Protein AF-A6JML9-F1 (afdb_monomer_lite)

Radius of gyration: 21.31 Å; chains: 1; bounding box: 64×45×58 Å

pLDDT: mean 87.34, std 9.55, range [45.66, 96.0]

Structure (mmCIF, N/CA/C/O backbone):
data_AF-A6JML9-F1
#
_entry.id   AF-A6JML9-F1
#
loop_
_atom_site.group_PDB
_atom_site.id
_atom_site.type_symbol
_atom_site.label_atom_id
_atom_site.label_alt_id
_atom_site.label_comp_id
_atom_site.label_asym_id
_atom_site.label_entity_id
_atom_site.label_seq_id
_atom_site.pdbx_PDB_ins_code
_atom_site.Cartn_x
_atom_site.Cartn_y
_atom_site.Cartn_z
_atom_site.occupancy
_atom_site.B_iso_or_equiv
_atom_site.auth_seq_id
_atom_site.auth_comp_id
_atom_site.auth_asym_id
_atom_site.auth_atom_id
_atom_site.pdbx_PDB_model_num
ATOM 1 N N . MET A 1 1 ? -15.900 7.166 -9.926 1.00 58.62 1 MET A N 1
ATOM 2 C CA . MET A 1 1 ? -16.851 6.052 -9.677 1.00 58.62 1 MET A CA 1
ATOM 3 C C . MET A 1 1 ? -16.721 5.436 -8.286 1.00 58.62 1 MET A C 1
ATOM 5 O O . MET A 1 1 ? -17.749 5.040 -7.751 1.00 58.62 1 MET A O 1
ATOM 9 N N . ALA A 1 2 ? -15.522 5.387 -7.688 1.00 60.03 2 ALA A N 1
ATOM 10 C CA . ALA A 1 2 ? -15.329 4.842 -6.340 1.00 60.03 2 ALA A CA 1
ATOM 11 C C . ALA A 1 2 ? -15.223 5.882 -5.209 1.00 60.03 2 ALA A C 1
ATOM 13 O O . ALA A 1 2 ? -15.406 5.528 -4.052 1.00 60.03 2 ALA A O 1
ATOM 14 N N . GLY A 1 3 ? -15.001 7.162 -5.531 1.00 66.69 3 GLY A N 1
ATOM 15 C CA . GLY A 1 3 ? -14.923 8.235 -4.529 1.00 66.69 3 GLY A CA 1
ATOM 16 C C . GLY A 1 3 ? -13.558 8.374 -3.851 1.00 66.69 3 GLY A C 1
ATOM 17 O O . GLY A 1 3 ? -13.460 9.108 -2.882 1.00 66.69 3 GLY A O 1
ATOM 18 N N . ILE A 1 4 ? -12.528 7.688 -4.356 1.00 75.38 4 ILE A N 1
ATOM 19 C CA . ILE A 1 4 ? -11.135 7.896 -3.946 1.00 75.38 4 ILE A CA 1
ATOM 20 C C . ILE A 1 4 ? -10.605 9.081 -4.741 1.00 75.38 4 ILE A C 1
ATOM 22 O O . ILE A 1 4 ? -10.594 9.031 -5.971 1.00 75.38 4 ILE A O 1
ATOM 26 N N . GLU A 1 5 ? -10.228 10.148 -4.054 1.00 73.00 5 GLU A N 1
ATOM 27 C CA . GLU A 1 5 ? -9.729 11.377 -4.666 1.00 73.00 5 GLU A CA 1
ATOM 28 C C . GLU A 1 5 ? -8.198 11.388 -4.649 1.00 73.00 5 GLU A C 1
ATOM 30 O O . GLU A 1 5 ? -7.575 10.826 -3.750 1.00 73.00 5 GLU A O 1
ATOM 35 N N . ILE A 1 6 ? -7.605 11.979 -5.686 1.00 73.00 6 ILE A N 1
ATOM 36 C CA . ILE A 1 6 ? -6.176 12.294 -5.709 1.00 73.00 6 ILE A CA 1
ATOM 37 C C . ILE A 1 6 ? -6.041 13.621 -4.971 1.00 73.00 6 ILE A C 1
ATOM 39 O O . ILE A 1 6 ? -6.704 14.594 -5.338 1.00 73.00 6 ILE A O 1
ATOM 43 N N . THR A 1 7 ? -5.234 13.653 -3.918 1.00 69.19 7 THR A N 1
ATOM 44 C CA . THR A 1 7 ? -5.099 14.852 -3.093 1.00 69.19 7 THR A CA 1
ATOM 45 C C . THR A 1 7 ? -3.860 15.633 -3.508 1.00 69.19 7 THR A C 1
ATOM 47 O O . THR A 1 7 ? -2.746 15.265 -3.153 1.00 69.19 7 THR A O 1
ATOM 50 N N . GLU A 1 8 ? -4.054 16.711 -4.269 1.00 67.00 8 GLU A N 1
ATOM 51 C CA . GLU A 1 8 ? -2.955 17.530 -4.808 1.00 67.00 8 GLU A CA 1
ATOM 52 C C . GLU A 1 8 ? -2.482 18.625 -3.824 1.00 67.00 8 GLU A C 1
ATOM 54 O O . GLU A 1 8 ? -1.353 19.098 -3.923 1.00 67.00 8 GLU A O 1
ATOM 59 N N . GLU A 1 9 ? -3.299 18.995 -2.825 1.00 76.56 9 GLU A N 1
ATOM 60 C CA . GLU A 1 9 ? -3.004 20.082 -1.873 1.00 76.56 9 GLU A CA 1
ATOM 61 C C . GLU A 1 9 ? -3.466 19.741 -0.443 1.00 76.56 9 GLU A C 1
ATOM 63 O O . GLU A 1 9 ? -4.502 20.206 0.033 1.00 76.56 9 GLU A O 1
ATOM 68 N N . MET A 1 10 ? -2.695 18.906 0.261 1.00 81.38 10 MET A N 1
ATOM 69 C CA . MET A 1 10 ? -2.948 18.593 1.674 1.00 81.38 10 MET A CA 1
ATOM 70 C C . MET A 1 10 ? -2.303 19.605 2.615 1.00 81.38 10 MET A C 1
ATOM 72 O O . MET A 1 10 ? -1.111 19.903 2.520 1.00 81.38 10 MET A O 1
ATOM 76 N N . THR A 1 11 ? -3.074 20.076 3.593 1.00 88.56 11 THR A N 1
ATOM 77 C CA . THR A 1 11 ? -2.519 20.792 4.743 1.00 88.56 11 THR A CA 1
ATOM 78 C C . THR A 1 11 ? -1.670 19.845 5.592 1.00 88.56 11 THR A C 1
ATOM 80 O O . THR A 1 11 ? -1.846 18.626 5.565 1.00 88.56 11 THR A O 1
ATOM 83 N N . MET A 1 12 ? -0.766 20.401 6.403 1.00 87.31 12 MET A N 1
ATOM 84 C CA . MET A 1 12 ? 0.041 19.592 7.326 1.00 87.31 12 MET A CA 1
ATOM 85 C C . MET A 1 12 ? -0.836 18.777 8.283 1.00 87.31 12 MET A C 1
ATOM 87 O O . MET A 1 12 ? -0.553 17.612 8.528 1.00 87.31 12 MET A O 1
ATOM 91 N N . GLU A 1 13 ? -1.947 19.344 8.757 1.00 87.38 13 GLU A N 1
ATOM 92 C CA . GLU A 1 13 ? -2.884 18.631 9.629 1.00 87.38 13 GLU A CA 1
ATOM 93 C C . GLU A 1 13 ? -3.552 17.438 8.931 1.00 87.38 13 GLU A C 1
ATOM 95 O O . GLU A 1 13 ? -3.700 16.376 9.538 1.00 87.38 13 GLU A O 1
ATOM 100 N N . GLN A 1 14 ? -3.918 17.592 7.654 1.00 86.44 14 GLN A N 1
ATOM 101 C CA . GLN A 1 14 ? -4.463 16.500 6.843 1.00 86.44 14 GLN A CA 1
ATOM 102 C C . GLN A 1 14 ? -3.401 15.430 6.577 1.00 86.44 14 GLN A C 1
ATOM 104 O O . GLN A 1 14 ? -3.693 14.238 6.647 1.00 86.44 14 GLN A O 1
ATOM 109 N N . LEU A 1 15 ? -2.156 15.837 6.310 1.00 87.75 15 LEU A N 1
ATOM 110 C CA . LEU A 1 15 ? -1.037 14.917 6.122 1.00 87.75 15 LEU A CA 1
ATOM 111 C C . LEU A 1 15 ? -0.779 14.079 7.373 1.00 87.75 15 LEU A C 1
ATOM 113 O O . LEU A 1 15 ? -0.657 12.860 7.268 1.00 87.75 15 LEU A O 1
ATOM 117 N N . GLU A 1 16 ? -0.776 14.704 8.550 1.00 88.81 16 GLU A N 1
ATOM 118 C CA . GLU A 1 16 ? -0.668 13.989 9.822 1.00 88.81 16 GLU A CA 1
ATOM 119 C C . GLU A 1 16 ? -1.825 12.992 10.002 1.00 88.81 16 GLU A C 1
ATOM 121 O O . GLU A 1 16 ? -1.584 11.824 10.314 1.00 88.81 16 GLU A O 1
ATOM 126 N N . ALA A 1 17 ? -3.071 13.402 9.733 1.00 89.06 17 ALA A N 1
ATOM 127 C CA . ALA A 1 17 ? -4.234 12.516 9.826 1.00 89.06 17 ALA A CA 1
ATOM 128 C C . ALA A 1 17 ? -4.135 11.309 8.874 1.00 89.06 17 ALA A C 1
ATOM 130 O O . ALA A 1 17 ? -4.513 10.191 9.238 1.00 89.06 17 ALA A O 1
ATOM 131 N N . MET A 1 18 ? -3.549 11.505 7.689 1.00 86.88 18 MET A N 1
ATOM 132 C CA . MET A 1 18 ? -3.330 10.449 6.698 1.00 86.88 18 MET A CA 1
ATOM 133 C C . MET A 1 18 ? -2.279 9.412 7.110 1.00 86.88 18 MET A C 1
ATOM 135 O O . MET A 1 18 ? -2.235 8.324 6.532 1.00 86.88 18 MET A O 1
ATOM 139 N N . THR A 1 19 ? -1.477 9.682 8.143 1.00 88.56 19 THR A N 1
ATOM 140 C CA . THR A 1 19 ? -0.580 8.679 8.742 1.00 88.56 19 THR A CA 1
ATOM 141 C C . THR A 1 19 ? -1.277 7.774 9.759 1.00 88.56 19 THR A C 1
ATOM 143 O O . THR A 1 19 ? -0.685 6.795 10.198 1.00 88.56 19 THR A O 1
ATOM 146 N N . GLY A 1 20 ? -2.531 8.062 10.121 1.00 88.06 20 GLY A N 1
ATOM 147 C CA . GLY A 1 20 ? -3.297 7.294 11.099 1.00 88.06 20 GLY A CA 1
ATOM 148 C C . GLY A 1 20 ? -3.969 6.033 10.556 1.00 88.06 20 GLY A C 1
ATOM 149 O O . GLY A 1 20 ? -3.808 5.621 9.402 1.00 88.06 20 GLY A O 1
ATOM 150 N N . GLY A 1 21 ? -4.794 5.431 11.411 1.00 87.56 21 GLY A N 1
ATOM 151 C CA . GLY A 1 21 ? -5.712 4.364 11.023 1.00 87.56 21 GLY A CA 1
ATOM 152 C C . GLY A 1 21 ? -6.850 4.870 10.130 1.00 87.56 21 GLY A C 1
ATOM 153 O O . GLY A 1 21 ? -7.045 6.074 9.959 1.00 87.56 21 GLY A O 1
ATOM 154 N N . GLU A 1 22 ? -7.635 3.941 9.582 1.00 83.62 22 GLU A N 1
ATOM 155 C CA . GLU A 1 22 ? -8.719 4.242 8.631 1.00 83.62 22 GLU A CA 1
ATOM 156 C C . GLU A 1 22 ? -9.728 5.269 9.160 1.00 83.62 22 GLU A C 1
ATOM 158 O O . GLU A 1 22 ? -10.145 6.155 8.420 1.00 83.62 22 GLU A O 1
ATOM 163 N N . GLN A 1 23 ? -10.060 5.206 10.452 1.00 87.25 23 GLN A N 1
ATOM 164 C CA . GLN A 1 23 ? -10.979 6.154 11.082 1.00 87.25 23 GLN A CA 1
ATOM 165 C C . GLN A 1 23 ? -10.430 7.588 11.066 1.00 87.25 23 GLN A C 1
ATOM 167 O O . GLN A 1 23 ? -11.140 8.515 10.696 1.00 87.25 23 GLN A O 1
ATOM 172 N N . LEU A 1 24 ? -9.158 7.781 11.436 1.00 89.25 24 LEU A N 1
ATOM 173 C CA . LEU A 1 24 ? -8.557 9.117 11.453 1.00 89.25 24 LEU A CA 1
ATOM 174 C C . LEU A 1 24 ? -8.377 9.659 10.033 1.00 89.25 24 LEU A C 1
ATOM 176 O O . LEU A 1 24 ? -8.623 10.836 9.793 1.00 89.25 24 LEU A O 1
ATOM 180 N N . LYS A 1 25 ? -8.008 8.789 9.087 1.00 87.00 25 LYS A N 1
ATOM 181 C CA . LYS A 1 25 ? -7.962 9.118 7.658 1.00 87.00 25 LYS A CA 1
ATOM 182 C C . LYS A 1 25 ? -9.319 9.607 7.156 1.00 87.00 25 LYS A C 1
ATOM 184 O O . LYS A 1 25 ? -9.371 10.607 6.451 1.00 87.00 25 LYS A O 1
ATOM 189 N N . ALA A 1 26 ? -10.404 8.930 7.530 1.00 83.31 26 ALA A N 1
ATOM 190 C CA . ALA A 1 26 ? -11.753 9.302 7.117 1.00 83.31 26 ALA A CA 1
ATOM 191 C C . ALA A 1 26 ? -12.199 10.658 7.690 1.00 83.31 26 ALA A C 1
ATOM 193 O O . ALA A 1 26 ? -12.757 11.456 6.949 1.00 83.31 26 ALA A O 1
ATOM 194 N N . GLU A 1 27 ? -11.931 10.924 8.972 1.00 83.00 27 GLU A N 1
ATOM 195 C CA . GLU A 1 27 ? -12.402 12.140 9.658 1.00 83.00 27 GLU A CA 1
ATOM 196 C C . GLU A 1 27 ? -11.497 13.363 9.420 1.00 83.00 27 GLU A C 1
ATOM 198 O O . GLU A 1 27 ? -11.980 14.466 9.171 1.00 83.00 27 GLU A O 1
ATOM 203 N N . GLY A 1 28 ? -10.176 13.175 9.497 1.00 81.06 28 GLY A N 1
ATOM 204 C CA . GLY A 1 28 ? -9.187 14.257 9.424 1.00 81.06 28 GLY A CA 1
ATOM 205 C C . GLY A 1 28 ? -8.444 14.355 8.090 1.00 81.06 28 GLY A C 1
ATOM 206 O O . GLY A 1 28 ? -7.893 15.409 7.777 1.00 81.06 28 GLY A O 1
ATOM 207 N N . GLY A 1 29 ? -8.410 13.274 7.302 1.00 72.06 29 GLY A N 1
ATOM 208 C CA . GLY A 1 29 ? -7.730 13.235 6.003 1.00 72.06 29 GLY A CA 1
ATOM 209 C C . GLY A 1 29 ? -8.591 13.749 4.846 1.00 72.06 29 GLY A C 1
ATOM 210 O O . GLY A 1 29 ? -8.070 14.399 3.941 1.00 72.06 29 GLY A O 1
ATOM 211 N N . TYR A 1 30 ? -9.909 13.527 4.894 1.00 71.50 30 TYR A N 1
ATOM 212 C CA . TYR A 1 30 ? -10.850 13.960 3.859 1.00 71.50 30 TYR A CA 1
ATOM 213 C C . TYR A 1 30 ? -11.871 14.952 4.431 1.00 71.50 30 TYR A C 1
ATOM 215 O O . TYR A 1 30 ? -12.722 14.592 5.232 1.00 71.50 30 TYR A O 1
ATOM 223 N N . PHE A 1 31 ? -11.837 16.207 3.974 1.00 58.62 31 PHE A N 1
ATOM 224 C CA . PHE A 1 31 ? -12.874 17.207 4.297 1.00 58.62 31 PHE A CA 1
ATOM 225 C C . PHE A 1 31 ? -14.088 17.153 3.345 1.00 58.62 31 PHE A C 1
ATOM 227 O O . PHE A 1 31 ? -15.051 17.903 3.513 1.00 58.62 31 PHE A O 1
ATOM 234 N N . GLY A 1 32 ? -14.046 16.290 2.325 1.00 60.50 32 GLY A N 1
ATOM 235 C CA . GLY A 1 32 ? -15.116 16.123 1.343 1.00 60.50 32 GLY A CA 1
ATOM 236 C C . GLY A 1 32 ? -16.281 15.277 1.863 1.00 60.50 32 GLY A C 1
ATOM 237 O O . GLY A 1 32 ? -16.123 14.433 2.741 1.00 60.50 32 GLY A O 1
ATOM 238 N N . GLN A 1 33 ? -17.473 15.464 1.289 1.00 54.75 33 GLN A N 1
ATOM 239 C CA . GLN A 1 33 ? -18.604 14.574 1.565 1.00 54.75 33 GLN A CA 1
ATOM 240 C C . GLN A 1 33 ? -18.233 13.132 1.203 1.00 54.75 33 GLN A C 1
ATOM 242 O O . GLN A 1 33 ? -17.888 12.859 0.051 1.00 54.75 33 GLN A O 1
ATOM 247 N N . ILE A 1 34 ? -18.395 12.199 2.148 1.00 60.78 34 ILE A N 1
ATOM 248 C CA . ILE A 1 34 ? -18.344 10.760 1.866 1.00 60.78 34 ILE A CA 1
ATOM 249 C C . ILE A 1 34 ? -19.455 10.450 0.857 1.00 60.78 34 ILE A C 1
ATOM 251 O O . ILE A 1 34 ? -20.633 10.311 1.197 1.00 60.78 34 ILE A O 1
ATOM 255 N N . ARG A 1 35 ? -19.093 10.382 -0.424 1.00 64.81 35 ARG A N 1
ATOM 256 C CA . ARG A 1 35 ? -20.031 10.046 -1.494 1.00 64.81 35 ARG A CA 1
ATOM 257 C C . ARG A 1 35 ? -20.427 8.581 -1.347 1.00 64.81 35 ARG A C 1
ATOM 259 O O . ARG A 1 35 ? -19.574 7.708 -1.224 1.00 64.81 35 ARG A O 1
ATOM 266 N N . ASN A 1 36 ? -21.726 8.286 -1.409 1.00 66.25 36 ASN A N 1
ATOM 267 C CA . ASN A 1 36 ? -22.203 6.903 -1.421 1.00 66.25 36 ASN A CA 1
ATOM 268 C C . ASN A 1 36 ? -21.884 6.245 -2.773 1.00 66.25 36 ASN A C 1
ATOM 270 O O . ASN A 1 36 ? -22.690 6.255 -3.701 1.00 66.25 36 ASN A O 1
ATOM 274 N N . THR A 1 37 ? -20.688 5.675 -2.875 1.00 81.19 37 THR A N 1
ATOM 275 C CA . THR A 1 37 ? -20.171 5.025 -4.083 1.00 81.19 37 THR A CA 1
ATOM 276 C C . THR A 1 37 ? -20.257 3.504 -4.023 1.00 81.19 37 THR A C 1
ATOM 278 O O . THR A 1 37 ? -19.863 2.842 -4.974 1.00 81.19 37 THR A O 1
ATOM 281 N N . LYS A 1 38 ? -20.832 2.914 -2.963 1.00 82.06 38 LYS A N 1
ATOM 282 C CA . LYS A 1 38 ? -20.828 1.453 -2.745 1.00 82.06 38 LYS A CA 1
ATOM 283 C C . LYS A 1 38 ? -21.331 0.662 -3.957 1.00 82.06 38 LYS A C 1
ATOM 285 O O . LYS A 1 38 ? -20.681 -0.283 -4.389 1.00 82.06 38 LYS A O 1
ATOM 290 N N . LYS A 1 39 ? -22.464 1.064 -4.548 1.00 87.19 39 LYS A N 1
ATOM 291 C CA . LYS A 1 39 ? -23.047 0.364 -5.710 1.00 87.19 39 LYS 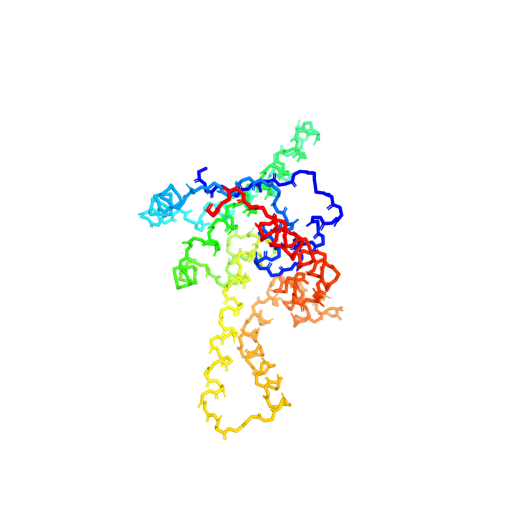A CA 1
ATOM 292 C C . LYS A 1 39 ? -22.194 0.499 -6.975 1.00 87.19 39 LYS A C 1
ATOM 294 O O . LYS A 1 39 ? -22.073 -0.466 -7.722 1.00 87.19 39 LYS A O 1
ATOM 299 N N . SER A 1 40 ? -21.632 1.678 -7.241 1.00 88.31 40 SER A N 1
ATOM 300 C CA . SER A 1 40 ? -20.784 1.900 -8.419 1.00 88.31 40 SER A CA 1
ATOM 301 C C . SER A 1 40 ? -19.415 1.241 -8.266 1.00 88.31 40 SER A C 1
ATOM 303 O O . SER A 1 40 ? -18.941 0.635 -9.221 1.00 88.31 40 SER A O 1
ATOM 305 N N . SER A 1 41 ? -18.823 1.291 -7.070 1.00 89.00 41 SER A N 1
ATOM 306 C CA . SER A 1 41 ? -17.601 0.564 -6.713 1.00 89.00 41 SER A CA 1
ATOM 307 C C . SER A 1 41 ? -17.777 -0.938 -6.887 1.00 89.00 41 SER A C 1
ATOM 309 O O . SER A 1 41 ? -16.931 -1.577 -7.497 1.00 89.00 41 SER A O 1
ATOM 311 N N . GLN A 1 42 ? -18.904 -1.486 -6.423 1.00 90.25 42 GLN A N 1
ATOM 312 C CA . GLN A 1 42 ? -19.207 -2.907 -6.565 1.00 90.25 42 GLN A CA 1
ATOM 313 C C . GLN A 1 42 ? -19.323 -3.319 -8.039 1.00 90.25 42 GLN A C 1
ATOM 315 O O . GLN A 1 42 ? -18.681 -4.276 -8.444 1.00 90.25 42 GLN A O 1
ATOM 320 N N . ARG A 1 43 ? -20.045 -2.553 -8.869 1.00 91.62 43 ARG A N 1
ATOM 321 C CA . ARG A 1 43 ? -20.140 -2.826 -10.317 1.00 91.62 43 ARG A CA 1
ATOM 322 C C . ARG A 1 43 ? -18.786 -2.775 -11.023 1.00 91.62 43 ARG A C 1
ATOM 324 O O . ARG A 1 43 ? -18.521 -3.604 -11.883 1.00 91.62 43 ARG A O 1
ATOM 331 N N . LEU A 1 44 ? -17.952 -1.791 -10.679 1.00 91.69 44 LEU A N 1
ATOM 332 C CA . LEU A 1 44 ? -16.603 -1.682 -11.232 1.00 91.69 44 LEU A CA 1
ATOM 333 C C . LEU A 1 44 ? -15.737 -2.865 -10.793 1.00 91.69 44 LEU A C 1
ATOM 335 O O . LEU A 1 44 ? -15.037 -3.438 -11.618 1.00 91.69 44 LEU A O 1
ATOM 339 N N . LYS A 1 45 ? -15.810 -3.243 -9.512 1.00 91.69 45 LYS A N 1
ATOM 340 C CA . LYS A 1 45 ? -15.121 -4.417 -8.977 1.00 91.69 45 LYS A CA 1
ATOM 341 C C . LYS A 1 45 ? -15.515 -5.665 -9.759 1.00 91.69 45 LYS A C 1
ATOM 343 O O . LYS A 1 45 ? -14.633 -6.342 -10.262 1.00 91.69 45 LYS A O 1
ATOM 348 N N . ASP A 1 46 ? -16.810 -5.928 -9.900 1.00 92.75 46 ASP A N 1
ATOM 349 C CA . ASP A 1 46 ? -17.306 -7.134 -10.566 1.00 92.75 46 ASP A CA 1
ATOM 350 C C . ASP A 1 46 ? -16.819 -7.197 -12.022 1.00 92.75 46 ASP A C 1
ATOM 352 O O . ASP A 1 46 ? -16.203 -8.182 -12.409 1.00 92.75 46 ASP A O 1
ATOM 356 N N . ALA A 1 47 ? -16.916 -6.097 -12.777 1.00 93.88 47 ALA A N 1
ATOM 357 C CA . ALA A 1 47 ? -16.394 -6.035 -14.146 1.00 93.88 47 ALA A CA 1
ATOM 358 C C . ALA A 1 47 ? -14.871 -6.269 -14.242 1.00 93.88 47 ALA A C 1
ATOM 360 O O . ALA A 1 47 ? -14.391 -6.864 -15.204 1.00 93.88 47 ALA A O 1
ATOM 361 N N . LEU A 1 48 ? -14.093 -5.798 -13.262 1.00 92.56 48 LEU A N 1
ATOM 362 C CA . LEU A 1 48 ? -12.646 -6.033 -13.221 1.00 92.56 48 LEU A CA 1
ATOM 363 C C . LEU A 1 48 ? -12.307 -7.488 -12.895 1.00 92.56 48 LEU A C 1
ATOM 365 O O . LEU A 1 48 ? -11.315 -7.999 -13.411 1.00 92.56 48 LEU A O 1
ATOM 369 N N . LEU A 1 49 ? -13.093 -8.129 -12.027 1.00 90.94 49 LEU A N 1
ATOM 370 C CA . LEU A 1 49 ? -12.896 -9.524 -11.642 1.00 90.94 49 LEU A CA 1
ATOM 371 C C . LEU A 1 49 ? -13.336 -10.477 -12.757 1.00 90.94 49 LEU A C 1
ATOM 373 O O . LEU A 1 49 ? -12.620 -11.433 -13.024 1.00 90.94 49 LEU A O 1
ATOM 377 N N . ASP A 1 50 ? -14.444 -10.184 -13.440 1.00 93.50 50 ASP A N 1
ATOM 378 C CA . ASP A 1 50 ? -14.976 -11.000 -14.542 1.00 93.50 50 ASP A CA 1
ATOM 379 C C . ASP A 1 50 ? -14.017 -11.084 -15.742 1.00 93.50 50 ASP A C 1
ATOM 381 O O . ASP A 1 50 ? -14.057 -12.041 -16.515 1.00 93.50 50 ASP A O 1
ATOM 385 N N . HIS A 1 51 ? -13.152 -10.081 -15.906 1.00 92.81 51 HIS A N 1
ATOM 386 C CA . HIS A 1 51 ? -12.177 -9.994 -16.994 1.00 92.81 51 HIS A CA 1
ATOM 387 C C . HIS A 1 51 ? -10.717 -10.140 -16.536 1.00 92.81 51 HIS A C 1
ATOM 389 O O . HIS A 1 51 ? -9.813 -9.905 -17.335 1.00 92.81 51 HIS A O 1
ATOM 395 N N . ASP A 1 52 ? -10.473 -10.476 -15.264 1.00 91.31 52 ASP A N 1
ATOM 396 C CA . ASP A 1 52 ? -9.132 -10.580 -14.666 1.00 91.31 52 ASP A CA 1
ATOM 397 C C . ASP A 1 52 ? -8.242 -9.336 -14.880 1.00 91.31 52 ASP A C 1
ATOM 399 O O . ASP A 1 52 ? -7.020 -9.415 -14.974 1.00 91.31 52 ASP A O 1
ATOM 403 N N . LEU A 1 53 ? -8.849 -8.145 -14.916 1.00 93.62 53 LEU A N 1
ATOM 404 C CA . LEU A 1 53 ? -8.162 -6.881 -15.214 1.00 93.62 53 LEU A CA 1
ATOM 405 C C . LEU A 1 53 ? -7.580 -6.184 -13.979 1.00 93.62 53 LEU A C 1
ATOM 407 O O . LEU A 1 53 ? -6.788 -5.254 -14.124 1.00 93.62 53 LEU A O 1
ATOM 411 N N . ALA A 1 54 ? -7.948 -6.613 -12.770 1.00 91.44 54 ALA A N 1
ATOM 412 C CA . ALA A 1 54 ? -7.556 -5.937 -11.532 1.00 91.44 54 ALA A CA 1
ATOM 413 C C . ALA A 1 54 ? -6.029 -5.798 -11.379 1.00 91.44 54 ALA A C 1
ATOM 415 O O . ALA A 1 54 ? -5.531 -4.688 -11.225 1.00 91.44 54 ALA A O 1
ATOM 416 N N . LEU A 1 55 ? -5.274 -6.898 -11.459 1.00 92.12 55 LEU A N 1
ATOM 417 C CA . LEU A 1 55 ? -3.813 -6.838 -11.354 1.00 92.12 55 LEU A CA 1
ATOM 418 C C . LEU A 1 55 ? -3.140 -6.316 -12.639 1.00 92.12 55 LEU A C 1
ATOM 420 O O . LEU A 1 55 ? -2.294 -5.429 -12.517 1.00 92.12 55 LEU A O 1
ATOM 424 N N . PRO A 1 56 ? -3.490 -6.784 -13.857 1.00 94.31 56 PRO A N 1
ATOM 425 C CA . PRO A 1 56 ? -2.840 -6.312 -15.079 1.00 94.31 56 PRO A CA 1
ATOM 426 C C . PRO A 1 56 ? -2.867 -4.792 -15.245 1.00 94.31 56 PRO A C 1
ATOM 428 O O . PRO A 1 56 ? -1.861 -4.209 -15.636 1.00 94.31 56 PRO A O 1
ATOM 431 N N . LEU A 1 57 ? -3.971 -4.127 -14.884 1.00 95.12 57 LEU A N 1
ATOM 432 C CA . LEU A 1 57 ? -4.041 -2.666 -14.936 1.00 95.12 57 LEU A CA 1
ATOM 433 C C . LEU A 1 57 ? -3.062 -2.000 -13.957 1.00 95.12 57 LEU A C 1
ATOM 435 O O . LEU A 1 57 ? -2.403 -1.035 -14.338 1.00 95.12 57 LEU A O 1
ATOM 439 N N . CYS A 1 58 ? -2.907 -2.519 -12.732 1.00 94.19 58 CYS A N 1
ATOM 440 C CA . CYS A 1 58 ? -1.886 -2.034 -11.794 1.00 94.19 58 CYS A CA 1
ATOM 441 C C . CYS A 1 58 ? -0.472 -2.167 -12.371 1.00 94.19 58 CYS A C 1
ATOM 443 O O . CYS A 1 58 ? 0.306 -1.216 -12.305 1.00 94.19 58 CYS A O 1
ATOM 445 N N . LEU A 1 59 ? -0.149 -3.329 -12.948 1.00 94.50 59 LEU A N 1
ATOM 446 C CA . LEU A 1 59 ? 1.173 -3.593 -13.520 1.00 94.50 59 LEU A CA 1
ATOM 447 C C . LEU A 1 59 ? 1.461 -2.662 -14.699 1.00 94.50 59 LEU A C 1
ATOM 449 O O . LEU A 1 59 ? 2.511 -2.025 -14.732 1.00 94.50 59 LEU A O 1
ATOM 453 N N . LEU A 1 60 ? 0.503 -2.510 -15.618 1.00 95.00 60 LEU A N 1
ATOM 454 C CA . LEU A 1 60 ? 0.637 -1.621 -16.771 1.00 95.00 60 LEU A CA 1
ATOM 455 C C . LEU A 1 60 ? 0.805 -0.159 -16.350 1.00 95.00 60 LEU A C 1
ATOM 457 O O . LEU A 1 60 ? 1.648 0.534 -16.908 1.00 95.00 60 LEU A O 1
ATOM 461 N N . MET A 1 61 ? 0.063 0.315 -15.343 1.00 95.44 61 MET A N 1
ATOM 462 C CA . MET A 1 61 ? 0.246 1.674 -14.819 1.00 95.44 61 MET A CA 1
ATOM 463 C C . MET A 1 61 ? 1.630 1.866 -14.190 1.00 95.44 61 MET A C 1
ATOM 465 O O . MET A 1 61 ? 2.277 2.885 -14.429 1.00 95.44 61 MET A O 1
ATOM 469 N N . ALA A 1 62 ? 2.116 0.881 -13.428 1.00 95.06 62 ALA A N 1
ATOM 470 C CA . ALA A 1 62 ? 3.440 0.930 -12.813 1.00 95.06 62 ALA A CA 1
ATOM 471 C C . ALA A 1 62 ? 4.576 0.894 -13.854 1.00 95.06 62 ALA A C 1
ATOM 473 O O . ALA A 1 62 ? 5.552 1.637 -13.733 1.00 95.06 62 ALA A O 1
ATOM 474 N N . GLN A 1 63 ? 4.437 0.074 -14.896 1.00 94.31 63 GLN A N 1
ATOM 475 C CA . GLN A 1 63 ? 5.380 0.006 -16.013 1.00 94.31 63 GLN A CA 1
ATOM 476 C C . GLN A 1 63 ? 5.352 1.288 -16.847 1.00 94.31 63 GLN A C 1
ATOM 478 O O . GLN A 1 63 ? 6.409 1.864 -17.104 1.00 94.31 63 GLN A O 1
ATOM 483 N N . GLN A 1 64 ? 4.162 1.775 -17.217 1.00 94.06 64 GLN A N 1
ATOM 484 C CA . GLN A 1 64 ? 4.008 2.994 -18.012 1.00 94.06 64 GLN A CA 1
ATOM 485 C C . GLN A 1 64 ? 4.590 4.204 -17.287 1.00 94.06 64 GLN A C 1
ATOM 487 O O . GLN A 1 64 ? 5.255 5.020 -17.918 1.00 94.06 64 GLN A O 1
ATOM 492 N N . ARG A 1 65 ? 4.422 4.292 -15.961 1.00 93.81 65 ARG A N 1
ATOM 493 C CA . ARG A 1 65 ? 5.047 5.332 -15.136 1.00 93.81 65 ARG A CA 1
ATOM 494 C C . ARG A 1 65 ? 6.554 5.434 -15.409 1.00 93.81 65 ARG A C 1
ATOM 496 O O . ARG A 1 65 ? 7.046 6.515 -15.705 1.00 93.81 65 ARG A O 1
ATOM 503 N N . ASN A 1 66 ? 7.287 4.319 -15.401 1.00 90.94 66 ASN A N 1
ATOM 504 C CA . ASN A 1 66 ? 8.716 4.325 -15.736 1.00 90.94 66 ASN A CA 1
ATOM 505 C C . ASN A 1 66 ? 8.971 4.468 -17.250 1.00 90.94 66 ASN A C 1
ATOM 507 O O . ASN A 1 66 ? 9.919 5.145 -17.651 1.00 90.94 66 ASN A O 1
ATOM 511 N N . GLY A 1 67 ? 8.123 3.878 -18.095 1.00 90.94 67 GLY A N 1
ATOM 512 C CA . GLY A 1 67 ? 8.206 3.974 -19.556 1.00 90.94 67 GLY A CA 1
ATOM 513 C C . GLY A 1 67 ? 8.144 5.416 -20.069 1.00 90.94 67 GLY A C 1
ATOM 514 O O . GLY A 1 67 ? 8.922 5.791 -20.947 1.00 90.94 67 GLY A O 1
ATOM 515 N N . VAL A 1 68 ? 7.317 6.262 -19.445 1.00 91.62 68 VAL A N 1
ATOM 516 C CA . VAL A 1 68 ? 7.220 7.700 -19.744 1.00 91.62 68 VAL A CA 1
ATOM 517 C C . VAL A 1 68 ? 8.582 8.394 -19.636 1.00 91.62 68 VAL A C 1
ATOM 519 O O . VAL A 1 68 ? 8.906 9.226 -20.482 1.00 91.62 68 VAL A O 1
ATOM 522 N N . ILE A 1 69 ? 9.398 8.037 -18.638 1.00 89.25 69 ILE A N 1
ATOM 523 C CA . ILE A 1 69 ? 10.731 8.622 -18.440 1.00 89.25 69 ILE A CA 1
ATOM 524 C C . ILE A 1 69 ? 11.759 7.965 -19.365 1.00 89.25 69 ILE A C 1
ATOM 526 O O . ILE A 1 69 ? 12.471 8.661 -20.087 1.00 89.25 69 ILE A O 1
ATOM 530 N N . PHE A 1 70 ? 11.862 6.634 -19.329 1.00 87.62 70 PHE A N 1
ATOM 531 C CA . PHE A 1 70 ? 13.017 5.923 -19.886 1.00 87.62 70 PHE A CA 1
ATOM 532 C C . PHE A 1 70 ? 12.856 5.493 -21.347 1.00 87.62 70 PHE A C 1
ATOM 534 O O . PHE A 1 70 ? 13.861 5.296 -22.024 1.00 87.62 70 PHE A O 1
ATOM 541 N N . GLN A 1 71 ? 11.625 5.334 -21.838 1.00 85.12 71 GLN A N 1
ATOM 542 C CA . GLN A 1 71 ? 11.355 4.885 -23.209 1.00 85.12 71 GLN A CA 1
ATOM 543 C C . GLN A 1 71 ? 10.860 6.031 -24.095 1.00 85.12 71 GLN A C 1
ATOM 545 O O . GLN A 1 71 ? 11.301 6.172 -25.230 1.00 85.12 71 GLN A O 1
ATOM 550 N N . GLU A 1 72 ? 9.965 6.873 -23.577 1.00 79.75 72 GLU A N 1
ATOM 551 C CA . GLU A 1 72 ? 9.284 7.900 -24.375 1.00 79.75 72 GLU A CA 1
ATOM 552 C C . GLU A 1 72 ? 9.821 9.328 -24.169 1.00 79.75 72 GLU A C 1
ATOM 554 O O . GLU A 1 72 ? 9.429 10.245 -24.896 1.00 79.75 72 GLU A O 1
ATOM 559 N N . GLY A 1 73 ? 10.676 9.545 -23.165 1.00 72.44 73 GLY A N 1
ATOM 560 C CA . GLY A 1 73 ? 11.049 10.880 -22.690 1.00 72.44 73 GLY A CA 1
ATOM 561 C C . GLY A 1 73 ? 12.094 11.622 -23.529 1.00 72.44 73 GLY A C 1
ATOM 562 O O . GLY A 1 73 ? 12.185 12.841 -23.421 1.00 72.44 73 GLY A O 1
ATOM 563 N N . GLY A 1 74 ? 12.862 10.926 -24.375 1.00 74.50 74 GLY A N 1
ATOM 564 C CA . GLY A 1 74 ? 14.050 11.488 -25.040 1.00 74.50 74 GLY A CA 1
ATOM 565 C C . GLY A 1 74 ? 13.783 12.657 -25.998 1.00 74.50 74 GLY A C 1
ATOM 566 O O . GLY A 1 74 ? 14.613 13.553 -26.111 1.00 74.50 74 GLY A O 1
ATOM 567 N N . GLU A 1 75 ? 12.618 12.679 -26.652 1.00 78.50 75 GLU A N 1
ATOM 568 C CA . GLU A 1 75 ? 12.237 13.729 -27.617 1.00 78.50 75 GLU A CA 1
ATOM 569 C C . GLU A 1 75 ? 11.102 14.636 -27.111 1.00 78.50 75 GLU A C 1
ATOM 571 O O . GLU A 1 75 ? 10.758 15.639 -27.741 1.00 78.50 75 GLU A O 1
ATOM 576 N N . LYS A 1 76 ? 10.497 14.301 -25.966 1.00 87.06 76 LYS A N 1
ATOM 577 C CA . LYS A 1 76 ? 9.348 15.024 -25.409 1.00 87.06 76 LYS A CA 1
ATOM 578 C C . LYS A 1 76 ? 9.813 16.143 -24.480 1.00 87.06 76 LYS A C 1
ATOM 580 O O . LYS A 1 76 ? 10.817 16.043 -23.783 1.00 87.06 76 LYS A O 1
ATOM 585 N N . HIS A 1 77 ? 9.035 17.222 -24.412 1.00 90.50 77 HIS A N 1
ATOM 586 C CA . HIS A 1 77 ? 9.326 18.320 -23.492 1.00 90.50 77 HIS A CA 1
ATOM 587 C C . HIS A 1 77 ? 9.249 17.845 -22.029 1.00 90.50 77 HIS A C 1
ATOM 589 O O . HIS A 1 77 ? 8.229 17.295 -21.613 1.00 90.50 77 HIS A O 1
ATOM 595 N N . LEU A 1 78 ? 10.275 18.138 -21.221 1.00 90.75 78 LEU A N 1
ATOM 596 C CA . LEU A 1 78 ? 10.417 17.632 -19.845 1.00 90.75 78 LEU A CA 1
ATOM 597 C C . LEU A 1 78 ? 9.178 17.875 -18.965 1.00 90.75 78 LEU A C 1
ATOM 599 O O . LEU A 1 78 ? 8.751 16.990 -18.232 1.00 90.75 78 LEU A O 1
ATOM 603 N N . LYS A 1 79 ? 8.545 19.050 -19.081 1.00 92.94 79 LYS A N 1
ATOM 604 C CA . LYS A 1 79 ? 7.306 19.370 -18.344 1.00 92.94 79 LYS A CA 1
ATOM 605 C C . LYS A 1 79 ? 6.149 18.410 -18.658 1.00 92.94 79 LYS A C 1
ATOM 607 O O . LYS A 1 79 ? 5.357 18.104 -17.775 1.00 92.94 79 LYS A O 1
ATOM 612 N N . LEU A 1 80 ? 6.037 17.960 -19.909 1.00 92.94 80 LEU A N 1
ATOM 613 C CA . LEU A 1 80 ? 5.020 16.987 -20.308 1.00 92.94 80 LEU A CA 1
ATOM 614 C C . LEU A 1 80 ? 5.351 15.605 -19.742 1.00 92.94 80 LEU A C 1
ATOM 616 O O . LEU A 1 80 ? 4.460 14.950 -19.216 1.00 92.94 80 LEU A O 1
ATOM 620 N N . VAL A 1 81 ? 6.620 15.196 -19.817 1.00 93.00 81 VAL A N 1
ATOM 621 C CA . VAL A 1 81 ? 7.099 13.920 -19.260 1.00 93.00 81 VAL A CA 1
ATOM 622 C C . VAL A 1 81 ? 6.818 13.849 -17.758 1.00 93.00 81 VAL A C 1
ATOM 624 O O . VAL A 1 81 ? 6.209 12.884 -17.309 1.00 93.00 81 VAL A O 1
ATOM 627 N N . GLY A 1 82 ? 7.167 14.897 -17.002 1.00 92.38 82 GLY A N 1
ATOM 628 C CA . GLY A 1 82 ? 6.874 14.978 -15.567 1.00 92.38 82 GLY A CA 1
ATOM 629 C C . GLY A 1 82 ? 5.376 14.884 -15.273 1.00 92.38 82 GLY A C 1
ATOM 630 O O . GLY A 1 82 ? 4.954 14.033 -14.503 1.00 92.38 82 GLY A O 1
ATOM 631 N N . LYS A 1 83 ? 4.548 15.657 -15.988 1.00 93.19 83 LYS A N 1
ATOM 632 C CA . LYS A 1 83 ? 3.089 15.600 -15.814 1.00 93.19 83 LYS A CA 1
ATOM 633 C C . LYS A 1 83 ? 2.513 14.203 -16.077 1.00 93.19 83 LYS A C 1
ATOM 635 O O . LYS A 1 83 ? 1.632 13.762 -15.349 1.00 93.19 83 LYS A O 1
ATOM 640 N N . LEU A 1 84 ? 2.965 13.522 -17.131 1.00 93.25 84 LEU A N 1
ATOM 641 C CA . LEU A 1 84 ? 2.498 12.171 -17.455 1.00 93.25 84 LEU A CA 1
ATOM 642 C C . LEU A 1 84 ? 2.954 11.146 -16.411 1.00 93.25 84 LEU A C 1
ATOM 644 O O . LEU A 1 84 ? 2.191 10.238 -16.086 1.00 93.25 84 LEU A O 1
ATOM 648 N N . TYR A 1 85 ? 4.168 11.303 -15.881 1.00 93.88 85 TYR A N 1
ATOM 649 C CA . TYR A 1 85 ? 4.681 10.473 -14.797 1.00 93.88 85 TYR A CA 1
ATOM 650 C C . TYR A 1 85 ? 3.809 10.601 -13.545 1.00 93.88 85 TYR A C 1
ATOM 652 O O . TYR A 1 85 ? 3.332 9.584 -13.038 1.00 93.88 85 TYR A O 1
ATOM 660 N N . ASP A 1 86 ? 3.550 11.837 -13.106 1.00 93.25 86 ASP A N 1
ATOM 661 C CA . ASP A 1 86 ? 2.736 12.126 -11.921 1.00 93.25 86 ASP A CA 1
ATOM 662 C C . ASP A 1 86 ? 1.321 11.561 -12.095 1.00 93.25 86 ASP A C 1
ATOM 664 O O . ASP A 1 86 ? 0.845 10.802 -11.258 1.00 93.25 86 ASP A O 1
ATOM 668 N N . GLN A 1 87 ? 0.698 11.777 -13.259 1.00 93.50 87 GLN A N 1
ATOM 669 C CA . GLN A 1 87 ? -0.625 11.222 -13.558 1.00 93.50 87 GLN A CA 1
ATOM 670 C C . GLN A 1 87 ? -0.664 9.688 -13.521 1.00 93.50 87 GLN A C 1
ATOM 672 O O . GLN A 1 87 ? -1.635 9.111 -13.025 1.00 93.50 87 GLN A O 1
ATOM 677 N N . CYS A 1 88 ? 0.367 9.005 -14.032 1.00 94.06 88 CYS A N 1
ATOM 678 C CA . CYS A 1 88 ? 0.450 7.545 -13.936 1.00 94.06 88 CYS A CA 1
ATOM 679 C C . CYS A 1 88 ? 0.609 7.093 -12.480 1.00 94.06 88 CYS A C 1
ATOM 681 O O . CYS A 1 88 ? -0.022 6.118 -12.071 1.00 94.06 88 CYS A O 1
ATOM 683 N N . HIS A 1 89 ? 1.431 7.800 -11.700 1.00 93.50 89 HIS A N 1
ATOM 684 C CA . HIS A 1 89 ? 1.629 7.520 -10.283 1.00 93.50 89 HIS A CA 1
ATOM 685 C C . HIS A 1 89 ? 0.329 7.694 -9.489 1.00 93.50 89 HIS A C 1
ATOM 687 O O . HIS A 1 89 ? -0.093 6.768 -8.798 1.00 93.50 89 HIS A O 1
ATOM 693 N N . ASP A 1 90 ? -0.350 8.826 -9.649 1.00 92.69 90 ASP A N 1
ATOM 694 C CA . ASP A 1 90 ? -1.588 9.131 -8.935 1.00 92.69 90 ASP A CA 1
ATOM 695 C C . ASP A 1 90 ? -2.701 8.146 -9.290 1.00 92.69 90 ASP A C 1
ATOM 697 O O . ASP A 1 90 ? -3.407 7.647 -8.412 1.00 92.69 90 ASP A O 1
ATOM 701 N N . THR A 1 91 ? -2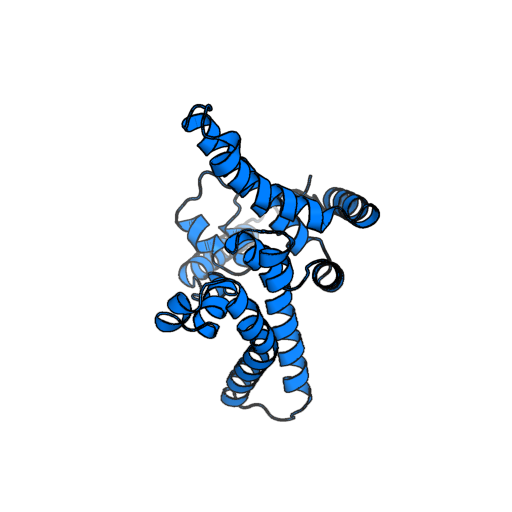.820 7.793 -10.573 1.00 93.62 91 THR A N 1
ATOM 702 C CA . THR A 1 91 ? -3.801 6.798 -11.026 1.00 93.62 91 THR A CA 1
ATOM 703 C C . THR A 1 91 ? -3.489 5.414 -10.449 1.00 93.62 91 THR A C 1
ATOM 705 O O . THR A 1 91 ? -4.405 4.716 -10.008 1.00 93.62 91 THR A O 1
ATOM 708 N N . LEU A 1 92 ? -2.209 5.022 -10.382 1.00 94.44 92 LEU A N 1
ATOM 709 C CA . LEU A 1 92 ? -1.785 3.766 -9.759 1.00 94.44 92 LEU A CA 1
ATOM 710 C C . LEU A 1 92 ? -2.147 3.726 -8.270 1.00 94.44 92 LEU A C 1
ATOM 712 O O . LEU A 1 92 ? -2.703 2.729 -7.810 1.00 94.44 92 LEU A O 1
ATOM 716 N N . VAL A 1 93 ? -1.854 4.793 -7.522 1.00 91.31 93 VAL A N 1
ATOM 717 C CA . VAL A 1 93 ? -2.151 4.872 -6.084 1.00 91.31 93 VAL A CA 1
ATOM 718 C C . VAL A 1 93 ? -3.660 4.877 -5.844 1.00 91.31 93 VAL A C 1
ATOM 720 O O . VAL A 1 93 ? -4.152 4.115 -5.010 1.00 91.31 93 VAL A O 1
ATOM 723 N N . GLN A 1 94 ? -4.415 5.662 -6.618 1.00 90.62 94 GLN A N 1
ATOM 724 C CA . GLN A 1 94 ? -5.875 5.718 -6.542 1.00 90.62 94 GLN A CA 1
ATOM 725 C C . GLN A 1 94 ? -6.505 4.348 -6.825 1.00 90.62 94 GLN A C 1
ATOM 727 O O . GLN A 1 94 ? -7.390 3.899 -6.092 1.00 90.62 94 GLN A O 1
ATOM 732 N N . PHE A 1 95 ? -6.049 3.663 -7.875 1.00 93.00 95 PHE A N 1
ATOM 733 C CA . PHE A 1 95 ? -6.573 2.355 -8.247 1.00 93.00 95 PHE A CA 1
ATOM 734 C C . PHE A 1 95 ? -6.141 1.255 -7.272 1.00 93.00 95 PHE A C 1
ATOM 736 O O . PHE A 1 95 ? -6.969 0.442 -6.870 1.00 93.00 95 PHE A O 1
ATOM 743 N N . GLY A 1 96 ? -4.888 1.256 -6.813 1.00 91.06 96 GLY A N 1
ATOM 744 C CA . GLY A 1 96 ? -4.421 0.330 -5.780 1.00 91.06 96 GLY A CA 1
ATOM 745 C C . GLY A 1 96 ? -5.190 0.493 -4.467 1.00 91.06 96 GLY A C 1
ATOM 746 O O . GLY A 1 96 ? -5.607 -0.503 -3.876 1.00 91.06 96 GLY A O 1
ATOM 747 N N . GLY A 1 97 ? -5.476 1.736 -4.063 1.00 87.81 97 GLY A N 1
ATOM 748 C CA . GLY A 1 97 ? -6.357 2.036 -2.932 1.00 87.81 97 GLY A CA 1
ATOM 749 C C . GLY A 1 97 ? -7.786 1.532 -3.151 1.00 87.81 97 GLY A C 1
ATOM 750 O O . GLY A 1 97 ? -8.370 0.920 -2.260 1.00 87.81 97 GLY A O 1
ATOM 751 N N . PHE A 1 98 ? -8.334 1.700 -4.361 1.00 90.06 98 PHE A N 1
ATOM 752 C CA . PHE A 1 98 ? -9.642 1.141 -4.719 1.00 90.06 98 PHE A CA 1
ATOM 753 C C . PHE A 1 98 ? -9.674 -0.373 -4.540 1.00 90.06 98 PHE A C 1
ATOM 755 O O . PHE A 1 98 ? -10.620 -0.887 -3.934 1.00 90.06 98 PHE A O 1
ATOM 762 N N . LEU A 1 99 ? -8.648 -1.070 -5.032 1.00 90.38 99 LEU A N 1
ATOM 763 C CA . LEU A 1 99 ? -8.573 -2.516 -4.914 1.00 90.38 99 LEU A CA 1
ATOM 764 C C . LEU A 1 99 ? -8.458 -2.948 -3.450 1.00 90.38 99 LEU A C 1
ATOM 766 O O . LEU A 1 99 ? -9.228 -3.801 -3.017 1.00 90.38 99 LEU A O 1
ATOM 770 N N . ALA A 1 100 ? -7.566 -2.322 -2.680 1.00 85.88 100 ALA A N 1
ATOM 771 C CA . ALA A 1 100 ? -7.352 -2.649 -1.272 1.00 85.88 100 ALA A CA 1
ATOM 772 C C . ALA A 1 100 ? -8.611 -2.443 -0.409 1.00 85.88 100 ALA A C 1
ATOM 774 O O . ALA A 1 100 ? -8.858 -3.228 0.501 1.00 85.88 100 ALA A O 1
ATOM 775 N N . SER A 1 101 ? -9.429 -1.423 -0.699 1.00 84.12 101 SER A N 1
ATOM 776 C CA . SER A 1 101 ? -10.643 -1.133 0.078 1.00 84.12 101 SER A CA 1
ATOM 777 C C . SER A 1 101 ? -11.894 -1.901 -0.367 1.00 84.12 101 SER A C 1
ATOM 779 O O . SER A 1 101 ? -12.835 -2.011 0.416 1.00 84.12 101 SER A O 1
ATOM 781 N N . ASN A 1 102 ? -11.968 -2.378 -1.618 1.00 86.56 102 ASN A N 1
ATOM 782 C CA . ASN A 1 102 ? -13.198 -2.973 -2.171 1.00 86.56 102 ASN A CA 1
ATOM 783 C C . ASN A 1 102 ? -13.091 -4.474 -2.476 1.00 86.56 102 ASN A C 1
ATOM 785 O O . ASN A 1 102 ? -14.131 -5.137 -2.575 1.00 86.56 102 ASN A O 1
ATOM 789 N N . LEU A 1 103 ? -11.885 -5.025 -2.654 1.00 86.69 103 LEU A N 1
ATOM 790 C CA . LEU A 1 103 ? -11.708 -6.470 -2.801 1.00 86.69 103 LEU A CA 1
ATOM 791 C C . LEU A 1 103 ? -11.712 -7.141 -1.430 1.00 86.69 103 LEU A C 1
ATOM 793 O O . LEU A 1 103 ? -11.258 -6.582 -0.434 1.00 86.69 103 LEU A O 1
ATOM 797 N N . SER A 1 104 ? -12.217 -8.374 -1.394 1.00 87.31 104 SER A N 1
ATOM 798 C CA . SER A 1 104 ? -12.002 -9.225 -0.232 1.00 87.31 104 SER A CA 1
ATOM 799 C C . SER A 1 104 ? -10.512 -9.553 -0.121 1.00 87.31 104 SER A C 1
ATOM 801 O O . SER A 1 104 ? -9.796 -9.615 -1.126 1.00 87.31 104 SER A O 1
ATOM 803 N N . THR A 1 105 ? -10.034 -9.788 1.097 1.00 85.19 105 THR A N 1
ATOM 804 C CA . THR A 1 105 ? -8.622 -10.111 1.308 1.00 85.19 105 THR A CA 1
ATOM 805 C C . THR A 1 105 ? -8.214 -11.386 0.569 1.00 85.19 105 THR A C 1
ATOM 807 O O . THR A 1 105 ? -7.146 -11.432 -0.031 1.00 85.19 105 THR A O 1
ATOM 810 N N . GLU A 1 106 ? -9.094 -12.388 0.515 1.00 85.38 106 GLU A N 1
ATOM 811 C CA . GLU A 1 106 ? -8.855 -13.623 -0.237 1.00 85.38 106 GLU A CA 1
ATOM 812 C C . GLU A 1 106 ? -8.746 -13.381 -1.746 1.00 85.38 106 GLU A C 1
ATOM 814 O O . GLU A 1 106 ? -7.860 -13.935 -2.398 1.00 85.38 106 GLU A O 1
ATOM 819 N N . ASP A 1 107 ? -9.631 -12.555 -2.311 1.00 87.00 107 ASP A N 1
ATOM 820 C CA . ASP A 1 107 ? -9.604 -12.226 -3.738 1.00 87.00 107 ASP A CA 1
ATOM 821 C C . ASP A 1 107 ? -8.345 -11.466 -4.129 1.00 87.00 107 ASP A C 1
ATOM 823 O O . ASP A 1 107 ? -7.837 -11.653 -5.237 1.00 87.00 107 ASP A O 1
ATOM 827 N N . TYR A 1 108 ? -7.862 -10.612 -3.229 1.00 87.88 108 TYR A N 1
ATOM 828 C CA . TYR A 1 108 ? -6.644 -9.845 -3.417 1.00 87.88 108 TYR A CA 1
ATOM 829 C C . TYR A 1 108 ? -5.408 -10.756 -3.387 1.00 87.88 108 TYR A C 1
ATOM 831 O O . TYR A 1 108 ? -4.611 -10.748 -4.324 1.00 87.88 108 TYR A O 1
ATOM 839 N N . ILE A 1 109 ? -5.294 -11.612 -2.365 1.00 87.06 109 ILE A N 1
ATOM 840 C CA . ILE A 1 109 ? -4.161 -12.537 -2.182 1.00 87.06 109 ILE A CA 1
ATOM 841 C C . ILE A 1 109 ? -4.056 -13.544 -3.330 1.00 87.06 109 ILE A C 1
ATOM 843 O O . ILE A 1 109 ? -2.960 -13.839 -3.788 1.00 87.06 109 ILE A O 1
ATOM 847 N N . LYS A 1 110 ? -5.185 -14.053 -3.840 1.00 88.69 110 LYS A N 1
ATOM 848 C CA . LYS A 1 110 ? -5.185 -14.990 -4.978 1.00 88.69 110 LYS A CA 1
ATOM 849 C C . LYS A 1 110 ? -4.625 -14.383 -6.264 1.00 88.69 110 LYS A C 1
ATOM 851 O O . LYS A 1 110 ? -4.232 -15.129 -7.155 1.00 88.69 110 LYS A O 1
ATOM 856 N N . ARG A 1 111 ? -4.659 -13.056 -6.389 1.00 88.69 111 ARG A N 1
ATOM 857 C CA . ARG A 1 111 ? -4.309 -12.348 -7.623 1.00 88.69 111 ARG A CA 1
ATOM 858 C C . ARG A 1 111 ? -2.901 -11.790 -7.588 1.00 88.69 111 ARG A C 1
ATOM 860 O O . ARG A 1 111 ? -2.244 -11.846 -8.616 1.00 88.69 111 ARG A O 1
ATOM 867 N N . VAL A 1 112 ? -2.450 -11.256 -6.454 1.00 89.75 112 VAL A N 1
ATOM 868 C CA . VAL A 1 112 ? -1.113 -10.658 -6.331 1.00 89.75 112 VAL A CA 1
ATOM 869 C C . VAL A 1 112 ? -0.058 -11.767 -6.178 1.00 89.75 112 VAL A C 1
ATOM 871 O O . VAL A 1 112 ? -0.088 -12.485 -5.179 1.00 89.75 112 VAL A O 1
ATOM 874 N N . PRO A 1 113 ? 0.866 -11.938 -7.144 1.00 91.75 113 PRO A N 1
ATOM 875 C CA . PRO A 1 113 ? 1.928 -12.934 -7.053 1.00 91.75 113 PRO A CA 1
ATOM 876 C C . PRO A 1 113 ? 3.017 -12.503 -6.057 1.00 91.75 113 PRO A C 1
ATOM 878 O O . PRO A 1 113 ? 2.966 -11.423 -5.468 1.00 91.75 113 PRO A O 1
ATOM 881 N N . SER A 1 114 ? 4.023 -13.358 -5.858 1.00 91.56 114 SER A N 1
ATOM 882 C CA . SER A 1 114 ? 5.154 -13.049 -4.981 1.00 91.56 114 SER A CA 1
ATOM 883 C C . SER A 1 114 ? 5.953 -11.837 -5.474 1.00 91.56 114 SER A C 1
ATOM 885 O O . SER A 1 114 ? 5.963 -11.502 -6.661 1.00 91.56 114 SER A O 1
ATOM 887 N N . ILE A 1 115 ? 6.672 -11.193 -4.548 1.00 92.50 115 ILE A N 1
ATOM 888 C CA . ILE A 1 115 ? 7.482 -10.007 -4.858 1.00 92.50 115 ILE A CA 1
ATOM 889 C C . ILE A 1 115 ? 8.555 -10.282 -5.922 1.00 92.50 115 ILE A C 1
ATOM 891 O O . ILE A 1 115 ? 8.810 -9.428 -6.765 1.00 92.50 115 ILE A O 1
ATOM 895 N N . ASP A 1 116 ? 9.136 -11.484 -5.915 1.00 90.69 116 ASP A N 1
ATOM 896 C CA . ASP A 1 116 ? 10.129 -11.919 -6.901 1.00 90.69 116 ASP A CA 1
ATOM 897 C C . ASP A 1 116 ? 9.531 -11.932 -8.314 1.00 90.69 116 ASP A C 1
ATOM 899 O O . ASP A 1 116 ? 10.086 -11.308 -9.212 1.00 90.69 116 ASP A O 1
ATOM 903 N N . VAL A 1 117 ? 8.340 -12.512 -8.493 1.00 92.69 117 VAL A N 1
ATOM 904 C CA . VAL A 1 117 ? 7.637 -12.540 -9.787 1.00 92.69 117 VAL A CA 1
ATOM 905 C C . VAL A 1 117 ? 7.255 -11.126 -10.243 1.00 92.69 117 VAL A C 1
ATOM 907 O O . VAL A 1 117 ? 7.458 -10.768 -11.404 1.00 92.69 117 VAL A O 1
ATOM 910 N N . LEU A 1 118 ? 6.745 -10.282 -9.337 1.00 93.31 118 LEU A N 1
ATOM 911 C CA . LEU A 1 118 ? 6.390 -8.891 -9.657 1.00 93.31 118 LEU A CA 1
ATOM 912 C C . LEU A 1 118 ? 7.583 -8.094 -10.201 1.00 93.31 118 LEU A C 1
ATOM 914 O O . LEU A 1 118 ? 7.433 -7.341 -11.167 1.00 93.31 118 LEU A O 1
ATOM 918 N N . CYS A 1 119 ? 8.752 -8.247 -9.587 1.00 93.12 119 CYS A N 1
ATOM 919 C CA . CYS A 1 119 ? 9.939 -7.475 -9.936 1.00 93.12 119 CYS A CA 1
ATOM 920 C C . CYS A 1 119 ? 10.752 -8.111 -11.078 1.00 93.12 119 CYS A C 1
ATOM 922 O O . CYS A 1 119 ? 11.180 -7.396 -11.981 1.00 93.12 119 CYS A O 1
ATOM 924 N N . ASN A 1 120 ? 10.957 -9.432 -11.071 1.00 91.06 120 ASN A N 1
ATOM 925 C CA . ASN A 1 120 ? 11.817 -10.120 -12.038 1.00 91.06 120 ASN A CA 1
ATOM 926 C C . ASN A 1 120 ? 11.089 -10.510 -13.327 1.00 91.06 120 ASN A C 1
ATOM 928 O O . ASN A 1 120 ? 11.663 -10.335 -14.398 1.00 91.06 120 ASN A O 1
ATOM 932 N N . GLU A 1 121 ? 9.846 -10.998 -13.256 1.00 92.44 121 GLU A N 1
ATOM 933 C CA . GLU A 1 121 ? 9.091 -11.398 -14.456 1.00 92.44 121 GLU A CA 1
ATOM 934 C C . GLU A 1 121 ? 8.290 -10.232 -15.038 1.00 92.44 121 GLU A C 1
ATOM 936 O O . GLU A 1 121 ? 8.343 -9.965 -16.237 1.00 92.44 121 GLU A O 1
ATOM 9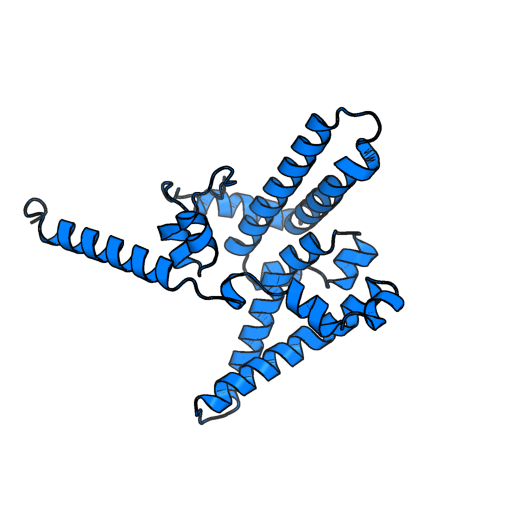41 N N . PHE A 1 122 ? 7.563 -9.501 -14.189 1.00 92.19 122 PHE A N 1
ATOM 942 C CA . PHE A 1 122 ? 6.742 -8.373 -14.636 1.00 92.19 122 PHE A CA 1
ATOM 943 C C . PHE A 1 122 ? 7.504 -7.047 -14.681 1.00 92.19 122 PHE A C 1
ATOM 945 O O . PHE A 1 122 ? 6.925 -6.040 -15.081 1.00 92.19 122 PHE A O 1
ATOM 952 N N . HIS A 1 123 ? 8.778 -7.006 -14.281 1.00 91.75 123 HIS A N 1
ATOM 953 C CA . HIS A 1 123 ? 9.594 -5.783 -14.288 1.00 91.75 123 HIS A CA 1
ATOM 954 C C . HIS A 1 123 ? 8.914 -4.591 -13.597 1.00 91.75 123 HIS A C 1
ATOM 956 O O . HIS A 1 123 ? 9.078 -3.432 -13.989 1.00 91.75 123 HIS A O 1
ATOM 962 N N . THR A 1 124 ? 8.115 -4.880 -12.569 1.00 93.00 124 THR A N 1
ATOM 963 C CA . THR A 1 124 ? 7.411 -3.858 -11.803 1.00 93.00 124 THR A CA 1
ATOM 964 C C . THR A 1 124 ? 8.422 -3.121 -10.932 1.00 93.00 124 THR A C 1
ATOM 966 O O . THR A 1 124 ? 9.249 -3.763 -10.281 1.00 93.00 124 THR A O 1
ATOM 969 N N . PRO A 1 125 ? 8.368 -1.782 -10.862 1.00 92.62 125 PRO A N 1
ATOM 970 C CA . PRO A 1 125 ? 9.194 -1.027 -9.931 1.00 92.62 125 PRO A CA 1
ATOM 971 C C . PRO A 1 125 ? 8.986 -1.502 -8.487 1.00 92.62 125 PRO A C 1
ATOM 973 O O . PRO A 1 125 ? 7.852 -1.735 -8.068 1.00 92.62 125 PRO A O 1
ATOM 976 N N . HIS A 1 126 ? 10.071 -1.613 -7.719 1.00 92.06 126 HIS A N 1
ATOM 977 C CA . HIS A 1 126 ? 10.060 -2.143 -6.352 1.00 92.06 126 HIS A CA 1
ATOM 978 C C . HIS A 1 126 ? 9.042 -1.428 -5.451 1.00 92.06 126 HIS A C 1
ATOM 980 O O . HIS A 1 126 ? 8.282 -2.075 -4.734 1.00 92.06 126 HIS A O 1
ATOM 986 N N . ASP A 1 127 ? 8.965 -0.099 -5.534 1.00 93.00 127 ASP A N 1
ATOM 987 C CA . ASP A 1 127 ? 8.017 0.709 -4.765 1.00 93.00 127 ASP A CA 1
ATOM 988 C C . ASP A 1 127 ? 6.555 0.332 -5.066 1.00 93.00 127 ASP A C 1
ATOM 990 O O . ASP A 1 127 ? 5.755 0.171 -4.143 1.00 93.00 127 ASP A O 1
ATOM 994 N N . ALA A 1 128 ? 6.217 0.115 -6.340 1.00 94.12 128 ALA A N 1
ATOM 995 C CA . ALA A 1 128 ? 4.884 -0.303 -6.762 1.00 94.12 128 ALA A CA 1
ATOM 996 C C . ALA A 1 128 ? 4.600 -1.768 -6.391 1.00 94.12 128 ALA A C 1
ATOM 998 O O . ALA A 1 128 ? 3.504 -2.090 -5.934 1.00 94.12 128 ALA A O 1
ATOM 999 N N . ALA A 1 129 ? 5.589 -2.652 -6.528 1.00 94.75 129 ALA A N 1
ATOM 1000 C CA . ALA A 1 129 ? 5.454 -4.065 -6.192 1.00 94.75 129 ALA A CA 1
ATOM 1001 C C . ALA A 1 129 ? 5.180 -4.269 -4.690 1.00 94.75 129 ALA A C 1
ATOM 1003 O O . ALA A 1 129 ? 4.265 -5.007 -4.308 1.00 94.75 129 ALA A O 1
ATOM 1004 N N . PHE A 1 130 ? 5.902 -3.551 -3.824 1.00 94.50 130 PHE A N 1
ATOM 1005 C CA . PHE A 1 130 ? 5.638 -3.558 -2.386 1.00 94.50 130 PHE A CA 1
ATOM 1006 C C . PHE A 1 130 ? 4.332 -2.854 -2.027 1.00 94.50 130 PHE A C 1
ATOM 1008 O O . PHE A 1 130 ? 3.599 -3.366 -1.184 1.00 94.50 130 PHE A O 1
ATOM 1015 N N . PHE A 1 131 ? 3.989 -1.742 -2.682 1.00 93.56 131 PHE A N 1
ATOM 1016 C CA . PHE A 1 131 ? 2.690 -1.090 -2.497 1.00 93.56 131 PHE A CA 1
ATOM 1017 C C . PHE A 1 131 ? 1.517 -2.062 -2.708 1.00 93.56 131 PHE A C 1
ATOM 1019 O O . PHE A 1 131 ? 0.613 -2.104 -1.874 1.00 93.56 131 PHE A O 1
ATOM 1026 N N . LEU A 1 132 ? 1.573 -2.894 -3.754 1.00 93.00 132 LEU A N 1
ATOM 1027 C CA . LEU A 1 132 ? 0.565 -3.922 -4.029 1.00 93.00 132 LEU A CA 1
ATOM 1028 C C . LEU A 1 132 ? 0.651 -5.120 -3.068 1.00 93.00 132 LEU A C 1
ATOM 1030 O O . LEU A 1 132 ? -0.357 -5.724 -2.737 1.00 93.00 132 LEU A O 1
ATOM 1034 N N . SER A 1 133 ? 1.836 -5.484 -2.581 1.00 93.12 133 SER A N 1
ATOM 1035 C CA . SER A 1 133 ? 1.991 -6.675 -1.727 1.00 93.12 133 SER A CA 1
ATOM 1036 C C . SER A 1 133 ? 1.685 -6.419 -0.241 1.00 93.12 133 SER A C 1
ATOM 1038 O O . SER A 1 133 ? 1.391 -7.352 0.507 1.00 93.12 133 SER A O 1
ATOM 1040 N N . ARG A 1 134 ? 1.723 -5.159 0.212 1.00 91.69 134 ARG A N 1
ATOM 1041 C CA . ARG A 1 134 ? 1.526 -4.761 1.622 1.00 91.69 134 ARG A CA 1
ATOM 1042 C C . ARG A 1 134 ? 0.243 -5.305 2.272 1.00 91.69 134 ARG A C 1
ATOM 1044 O O . ARG A 1 134 ? 0.359 -5.894 3.350 1.00 91.69 134 ARG A O 1
ATOM 1051 N N . PRO A 1 135 ? -0.959 -5.171 1.669 1.00 90.19 135 PRO A N 1
ATOM 1052 C CA . PRO A 1 135 ? -2.188 -5.674 2.287 1.00 90.19 135 PRO A CA 1
ATOM 1053 C C . PRO A 1 135 ? -2.156 -7.188 2.533 1.00 90.19 135 PRO A C 1
ATOM 1055 O O . PRO A 1 135 ? -2.664 -7.663 3.549 1.00 90.19 135 PRO A O 1
ATOM 1058 N N . MET A 1 136 ? -1.510 -7.943 1.636 1.00 91.06 136 MET A N 1
ATOM 1059 C CA . MET A 1 136 ? -1.323 -9.386 1.785 1.00 91.06 136 MET A CA 1
ATOM 1060 C C . MET A 1 136 ? -0.440 -9.710 2.994 1.00 91.06 136 MET A C 1
ATOM 1062 O O . MET A 1 136 ? -0.813 -10.556 3.806 1.00 91.06 136 MET A O 1
ATOM 1066 N N . TYR A 1 137 ? 0.701 -9.030 3.151 1.00 92.19 137 TYR A N 1
ATOM 1067 C CA . TYR A 1 137 ? 1.597 -9.265 4.288 1.00 92.19 137 TYR A CA 1
ATOM 1068 C C . TYR A 1 137 ? 0.916 -8.952 5.620 1.00 92.19 137 TYR A C 1
ATOM 1070 O O . TYR A 1 137 ? 0.937 -9.787 6.524 1.00 92.19 137 TYR A O 1
ATOM 1078 N N . ALA A 1 138 ? 0.243 -7.802 5.721 1.00 90.38 138 ALA A N 1
ATOM 1079 C CA . ALA A 1 138 ? -0.487 -7.414 6.926 1.00 90.38 138 ALA A CA 1
ATOM 1080 C C . ALA A 1 138 ? -1.543 -8.464 7.315 1.00 90.38 138 ALA A C 1
ATOM 1082 O O . ALA A 1 138 ? -1.642 -8.859 8.480 1.00 90.38 138 ALA A O 1
ATOM 1083 N N . HIS A 1 139 ? -2.290 -8.977 6.333 1.00 91.12 139 HIS A N 1
ATOM 1084 C CA . HIS A 1 139 ? -3.279 -10.021 6.574 1.00 91.12 139 HIS A CA 1
ATOM 1085 C C . HIS A 1 139 ? -2.652 -11.346 7.017 1.00 91.12 139 HIS A C 1
ATOM 1087 O O . HIS A 1 139 ? -3.086 -11.923 8.014 1.00 91.12 139 HIS A O 1
ATOM 1093 N N . HIS A 1 140 ? -1.621 -11.824 6.314 1.00 92.62 140 HIS A N 1
ATOM 1094 C CA . HIS A 1 140 ? -0.931 -13.063 6.672 1.00 92.62 140 HIS A CA 1
ATOM 1095 C C . HIS A 1 140 ? -0.342 -12.996 8.087 1.00 92.62 140 HIS A C 1
ATOM 1097 O O . HIS A 1 140 ? -0.493 -13.950 8.852 1.00 92.62 140 HIS A O 1
ATOM 1103 N N . ILE A 1 141 ? 0.262 -11.864 8.465 1.00 93.19 141 ILE A N 1
ATOM 1104 C CA . ILE A 1 141 ? 0.801 -11.643 9.815 1.00 93.19 141 ILE A CA 1
ATOM 1105 C C . ILE A 1 141 ? -0.323 -11.700 10.853 1.00 93.19 141 ILE A C 1
ATOM 1107 O O . ILE A 1 141 ? -0.199 -12.418 11.846 1.00 93.19 141 ILE A O 1
ATOM 1111 N N . SER A 1 142 ? -1.440 -11.003 10.617 1.00 91.81 142 SER A N 1
ATOM 1112 C CA . SER A 1 142 ? -2.582 -11.005 11.538 1.00 91.81 142 SER A CA 1
ATOM 1113 C C . SER A 1 142 ? -3.202 -12.396 11.689 1.00 91.81 142 SER A C 1
ATOM 1115 O O . SER A 1 142 ? -3.486 -12.825 12.808 1.00 91.81 142 SER A O 1
ATOM 1117 N N . SER A 1 143 ? -3.379 -13.129 10.586 1.00 92.38 143 SER A N 1
ATOM 1118 C CA . SER A 1 143 ? -3.924 -14.490 10.613 1.00 92.38 143 SER A CA 1
ATOM 1119 C C . SER A 1 143 ? -3.016 -15.430 11.407 1.00 92.38 143 SER A C 1
ATOM 1121 O O . SER A 1 143 ? -3.483 -16.168 12.278 1.00 92.38 143 SER A O 1
ATOM 1123 N N . LYS A 1 144 ? -1.699 -15.359 11.173 1.00 92.50 144 LYS A N 1
ATOM 1124 C CA . LYS A 1 144 ? -0.716 -16.176 11.894 1.00 92.50 144 LYS A CA 1
ATOM 1125 C C . LYS A 1 144 ? -0.670 -15.840 13.384 1.00 92.50 144 LYS A C 1
ATOM 1127 O O . LYS A 1 144 ? -0.602 -16.738 14.225 1.00 92.50 144 LYS A O 1
ATOM 1132 N N . TYR A 1 145 ? -0.786 -14.559 13.715 1.00 91.94 145 TYR A N 1
ATOM 1133 C CA . TYR A 1 145 ? -0.868 -14.099 15.093 1.00 91.94 145 TYR A CA 1
ATOM 1134 C C . TYR A 1 145 ? -2.094 -14.662 15.820 1.00 91.94 145 TYR A C 1
ATOM 1136 O O . TYR A 1 145 ? -1.976 -15.157 16.947 1.00 91.94 145 TYR A O 1
ATOM 1144 N N . ASP A 1 146 ? -3.261 -14.648 15.175 1.00 91.00 146 ASP A N 1
ATOM 1145 C CA . ASP A 1 146 ? -4.491 -15.192 15.749 1.00 91.00 146 ASP A CA 1
ATOM 1146 C C . ASP A 1 146 ? -4.436 -16.716 15.936 1.00 91.00 146 ASP A C 1
ATOM 1148 O O . ASP A 1 146 ? -4.955 -17.231 16.933 1.00 91.00 146 ASP A O 1
ATOM 1152 N N . GLU A 1 147 ? -3.767 -17.447 15.040 1.00 89.81 147 GLU A N 1
ATOM 1153 C CA . GLU A 1 147 ? -3.478 -18.879 15.208 1.00 89.81 147 GLU A CA 1
ATOM 1154 C C . GLU A 1 147 ? -2.629 -19.142 16.464 1.00 89.81 147 GLU A C 1
ATOM 1156 O O . GLU A 1 147 ? -3.026 -19.934 17.325 1.00 89.81 147 GLU A O 1
ATOM 1161 N N . LEU A 1 148 ? -1.507 -18.428 16.624 1.00 87.56 148 LEU A N 1
ATOM 1162 C CA . LEU A 1 148 ? -0.596 -18.565 17.775 1.00 87.56 148 LEU A CA 1
ATOM 1163 C C . LEU A 1 148 ? -1.212 -18.087 19.100 1.00 87.56 148 LEU A C 1
ATOM 1165 O O . LEU A 1 148 ? -0.808 -18.483 20.201 1.00 87.56 148 LEU A O 1
ATOM 1169 N N . LYS A 1 149 ? -2.204 -17.201 19.026 1.00 86.38 149 LYS A N 1
ATOM 1170 C CA . LYS A 1 149 ? -2.978 -16.774 20.190 1.00 86.38 149 LYS A CA 1
ATOM 1171 C C . LYS A 1 149 ? -3.956 -17.858 20.645 1.00 86.38 149 LYS A C 1
ATOM 1173 O O . LYS A 1 149 ? -4.145 -18.014 21.848 1.00 86.38 149 LYS A O 1
ATOM 1178 N N . LYS A 1 150 ? -4.563 -18.603 19.714 1.00 84.75 150 LYS A N 1
ATOM 1179 C CA . LYS A 1 150 ? -5.507 -19.696 20.016 1.00 84.75 150 LYS A CA 1
ATOM 1180 C C . LYS A 1 150 ? -4.814 -20.949 20.559 1.00 84.75 150 LYS A C 1
ATOM 1182 O O . LYS A 1 150 ? -5.421 -21.662 21.355 1.00 84.75 150 LYS A O 1
ATOM 1187 N N . SER A 1 151 ? -3.568 -21.209 20.162 1.00 77.31 151 SER A N 1
ATOM 1188 C CA . SER A 1 151 ? -2.817 -22.407 20.562 1.00 77.31 151 SER A CA 1
ATOM 1189 C C . SER A 1 151 ? -2.347 -22.417 22.025 1.00 77.31 151 SER A C 1
ATOM 1191 O O . SER A 1 151 ? -2.054 -23.485 22.553 1.00 77.31 151 SER A O 1
ATOM 1193 N N . GLU A 1 152 ? -2.323 -21.275 22.722 1.00 68.31 152 GLU A N 1
ATOM 1194 C CA . GLU A 1 152 ? -1.879 -21.185 24.122 1.00 68.31 152 GLU A CA 1
ATOM 1195 C C . GLU A 1 152 ? -2.885 -20.445 25.015 1.00 68.31 152 GLU A C 1
ATOM 1197 O O . GLU A 1 152 ? -3.197 -19.269 24.807 1.00 68.31 152 GLU A O 1
ATOM 1202 N N . LYS A 1 153 ? -3.340 -21.112 26.083 1.00 58.16 153 LYS A N 1
ATOM 1203 C CA . LYS A 1 153 ? -4.223 -20.527 27.102 1.00 58.16 153 LYS A CA 1
ATOM 1204 C C . LYS A 1 153 ? -3.403 -19.878 28.224 1.00 58.16 153 LYS A C 1
ATOM 1206 O O . LYS A 1 153 ? -2.916 -20.563 29.115 1.00 58.16 153 LYS A O 1
ATOM 1211 N N . GLY A 1 154 ? -3.310 -18.549 28.200 1.00 60.34 154 GLY A N 1
ATOM 1212 C CA . GLY A 1 154 ? -2.731 -17.723 29.270 1.00 60.34 154 GLY A CA 1
ATOM 1213 C C . GLY A 1 154 ? -1.819 -16.641 28.698 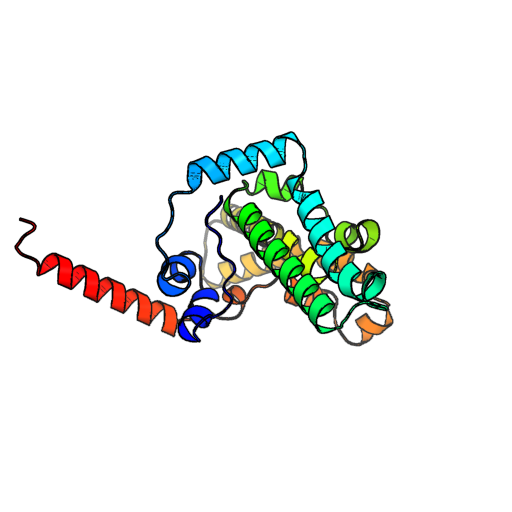1.00 60.34 154 GLY A C 1
ATOM 1214 O O . GLY A 1 154 ? -0.841 -16.957 28.035 1.00 60.34 154 GLY A O 1
ATOM 1215 N N . SER A 1 155 ? -2.129 -15.353 28.899 1.00 56.69 155 SER A N 1
ATOM 1216 C CA . SER A 1 155 ? -1.382 -14.289 28.210 1.00 56.69 155 SER A CA 1
ATOM 1217 C C . SER A 1 155 ? -1.051 -13.111 29.125 1.00 56.69 155 SER A C 1
ATOM 1219 O O . SER A 1 155 ? -1.845 -12.185 29.285 1.00 56.69 155 SER A O 1
ATOM 1221 N N . LYS A 1 156 ? 0.172 -13.110 29.671 1.00 67.25 156 LYS A N 1
ATOM 1222 C CA . LYS A 1 156 ? 0.834 -11.865 30.100 1.00 67.25 156 LYS A CA 1
ATOM 1223 C C . LYS A 1 156 ? 1.172 -11.023 28.856 1.00 67.25 156 LYS A C 1
ATOM 1225 O O . LYS A 1 156 ? 1.373 -11.578 27.775 1.00 67.25 156 LYS A O 1
ATOM 1230 N N . GLN A 1 157 ? 1.253 -9.697 29.000 1.00 65.19 157 GLN A N 1
ATOM 1231 C CA . GLN A 1 157 ? 1.512 -8.743 27.903 1.00 65.19 157 GLN A CA 1
ATOM 1232 C C . GLN A 1 157 ? 2.779 -9.088 27.092 1.00 65.19 157 GLN A C 1
ATOM 1234 O O . GLN A 1 157 ? 2.775 -9.003 25.868 1.00 65.19 157 GLN A O 1
ATOM 1239 N N . GLN A 1 158 ? 3.829 -9.569 27.764 1.00 65.81 158 GLN A N 1
ATOM 1240 C CA . GLN A 1 158 ? 5.111 -9.948 27.158 1.00 65.81 158 GLN A CA 1
ATOM 1241 C C . GLN A 1 158 ? 4.985 -11.120 26.161 1.00 65.81 158 GLN A C 1
ATOM 1243 O O . GLN A 1 158 ? 5.659 -11.132 25.135 1.00 65.81 158 GLN A O 1
ATOM 1248 N N . HIS A 1 159 ? 4.045 -12.048 26.389 1.00 78.44 159 HIS A N 1
ATOM 1249 C CA . HIS A 1 159 ? 3.761 -13.138 25.448 1.00 78.44 159 HIS A CA 1
ATOM 1250 C C . HIS A 1 159 ? 3.054 -12.650 24.178 1.00 78.44 159 HIS A C 1
ATOM 1252 O O . HIS A 1 159 ? 3.204 -13.270 23.132 1.00 78.44 159 HIS A O 1
ATOM 1258 N N . LYS A 1 160 ? 2.301 -11.540 24.231 1.00 82.75 160 LYS A N 1
ATOM 1259 C CA . LYS A 1 160 ? 1.627 -10.995 23.040 1.00 82.75 160 LYS A CA 1
ATOM 1260 C C . LYS A 1 160 ? 2.628 -10.409 22.049 1.00 82.75 160 LYS A C 1
ATOM 1262 O O . LYS A 1 160 ? 2.489 -10.651 20.858 1.00 82.75 160 LYS A O 1
ATOM 1267 N N . VAL A 1 161 ? 3.626 -9.676 22.546 1.00 86.06 161 VAL A N 1
ATOM 1268 C CA . VAL A 1 161 ? 4.679 -9.081 21.708 1.00 86.06 161 VAL A CA 1
ATOM 1269 C C . VAL A 1 161 ? 5.505 -10.177 21.044 1.00 86.06 161 VAL A C 1
ATOM 1271 O O . VAL A 1 161 ? 5.677 -10.155 19.832 1.00 86.06 161 VAL A O 1
ATOM 1274 N N . HIS A 1 162 ? 5.937 -11.182 21.811 1.00 88.12 162 HIS A N 1
ATOM 1275 C CA . HIS A 1 162 ? 6.713 -12.293 21.263 1.00 88.12 162 HIS A CA 1
ATOM 1276 C C . HIS A 1 162 ? 5.949 -13.049 20.165 1.00 88.12 162 HIS A C 1
ATOM 1278 O O . HIS A 1 162 ? 6.488 -13.264 19.088 1.00 88.12 162 HIS A O 1
ATOM 1284 N N . LYS A 1 163 ? 4.660 -13.348 20.382 1.00 87.44 163 LYS A N 1
ATOM 1285 C CA . LYS A 1 163 ? 3.805 -13.990 19.366 1.00 87.44 163 LYS A CA 1
ATOM 1286 C C . LYS A 1 163 ? 3.696 -13.179 18.081 1.00 87.44 163 LYS A C 1
ATOM 1288 O O . LYS A 1 163 ? 3.684 -13.761 16.999 1.00 87.44 163 LYS A O 1
ATOM 1293 N N . TYR A 1 164 ? 3.594 -11.856 18.194 1.00 90.25 164 TYR A N 1
ATOM 1294 C CA . TYR A 1 164 ? 3.541 -10.982 17.027 1.00 90.25 164 TYR A CA 1
ATOM 1295 C C . TYR A 1 164 ? 4.863 -11.012 16.257 1.00 90.25 164 TYR A C 1
ATOM 1297 O O . TYR A 1 164 ? 4.846 -11.236 15.053 1.00 90.25 164 TYR A O 1
ATOM 1305 N N . ILE A 1 165 ? 5.999 -10.908 16.955 1.00 90.44 165 ILE A N 1
ATOM 1306 C CA . ILE A 1 165 ? 7.334 -11.003 16.342 1.00 90.44 165 ILE A CA 1
ATOM 1307 C C . ILE A 1 165 ? 7.494 -12.334 15.602 1.00 90.44 165 ILE A C 1
ATOM 1309 O O . ILE A 1 165 ? 7.820 -12.330 14.420 1.00 90.44 165 ILE A O 1
ATOM 1313 N N . THR A 1 166 ? 7.165 -13.458 16.244 1.00 92.31 166 THR A N 1
ATOM 1314 C CA . THR A 1 166 ? 7.231 -14.781 15.604 1.00 92.31 166 THR A CA 1
ATOM 1315 C C . THR A 1 166 ? 6.317 -14.873 14.380 1.00 92.31 166 THR A C 1
ATOM 1317 O O . THR A 1 166 ? 6.698 -15.448 13.366 1.00 92.31 166 THR A O 1
ATOM 1320 N N . SER A 1 167 ? 5.121 -14.279 14.433 1.00 92.81 167 SER A N 1
ATOM 1321 C CA . SER A 1 167 ? 4.202 -14.236 13.284 1.00 92.81 167 SER A CA 1
ATOM 1322 C C . SER A 1 167 ? 4.798 -13.459 12.110 1.00 92.81 167 SER A C 1
ATOM 1324 O O . SER A 1 167 ? 4.749 -13.934 10.976 1.00 92.81 167 SER A O 1
ATOM 1326 N N . CYS A 1 168 ? 5.394 -12.294 12.386 1.00 92.62 168 CYS A N 1
ATOM 1327 C CA . CYS A 1 168 ? 6.099 -11.492 11.391 1.00 92.62 168 CYS A CA 1
ATOM 1328 C C . CYS A 1 168 ? 7.269 -12.261 10.780 1.00 92.62 168 CYS A C 1
ATOM 1330 O O . CYS A 1 168 ? 7.374 -12.321 9.561 1.00 92.62 168 CYS A O 1
ATOM 1332 N N . GLU A 1 169 ? 8.112 -12.889 11.602 1.00 92.19 169 GLU A N 1
ATOM 1333 C CA . GLU A 1 169 ? 9.259 -13.674 11.136 1.00 92.19 169 GLU A CA 1
ATOM 1334 C C . GLU A 1 169 ? 8.823 -14.813 10.208 1.00 92.19 169 GLU A C 1
ATOM 1336 O O . GLU A 1 169 ? 9.392 -14.972 9.132 1.00 92.19 169 GLU A O 1
ATOM 1341 N N . MET A 1 170 ? 7.775 -15.560 10.571 1.00 92.88 170 MET A N 1
ATOM 1342 C CA . MET A 1 170 ? 7.275 -16.670 9.753 1.00 92.88 170 MET A CA 1
ATOM 1343 C C . MET A 1 170 ? 6.730 -16.219 8.392 1.00 92.88 170 MET A C 1
ATOM 1345 O O . MET A 1 170 ? 6.922 -16.919 7.401 1.00 92.88 170 MET A O 1
ATOM 1349 N N . VAL A 1 171 ? 6.035 -15.079 8.335 1.00 93.88 171 VAL A N 1
ATOM 1350 C CA . VAL A 1 171 ? 5.452 -14.566 7.082 1.00 93.88 171 VAL A CA 1
ATOM 1351 C C . VAL A 1 171 ? 6.500 -13.868 6.218 1.00 93.88 171 VAL A C 1
ATOM 1353 O O . VAL A 1 171 ? 6.476 -14.007 4.998 1.00 93.88 171 VAL A O 1
ATOM 1356 N N . MET A 1 172 ? 7.422 -13.130 6.835 1.00 93.94 172 MET A N 1
ATOM 1357 C CA . MET A 1 172 ? 8.408 -12.317 6.124 1.00 93.94 172 MET A CA 1
ATOM 1358 C C . MET A 1 172 ? 9.660 -13.100 5.722 1.00 93.94 172 MET A C 1
ATOM 1360 O O . MET A 1 172 ? 10.317 -12.699 4.770 1.00 93.94 172 MET A O 1
ATOM 1364 N N . ALA A 1 173 ? 9.981 -14.231 6.363 1.00 93.50 173 ALA A N 1
ATOM 1365 C CA . ALA A 1 173 ? 11.109 -15.087 5.975 1.00 93.50 173 ALA A CA 1
ATOM 1366 C C . ALA A 1 173 ? 11.166 -15.423 4.466 1.00 93.50 173 ALA A C 1
ATOM 1368 O O . ALA A 1 173 ? 12.192 -15.129 3.852 1.00 93.50 173 ALA A O 1
ATOM 1369 N N . PRO A 1 174 ? 10.097 -15.937 3.818 1.00 92.88 174 PRO A N 1
ATOM 1370 C CA . PRO A 1 174 ? 10.129 -16.189 2.374 1.00 92.88 174 PRO A CA 1
ATOM 1371 C C . PRO A 1 174 ? 10.275 -14.902 1.549 1.00 92.88 174 PRO A C 1
ATOM 1373 O O . PRO A 1 174 ? 10.863 -14.919 0.473 1.00 92.88 174 PRO A O 1
ATOM 1376 N N . VAL A 1 175 ? 9.777 -13.767 2.053 1.00 93.31 175 VAL A N 1
ATOM 1377 C CA . VAL A 1 175 ? 9.946 -12.459 1.404 1.00 93.31 175 VAL A CA 1
ATOM 1378 C C . VAL A 1 175 ? 11.409 -12.016 1.478 1.00 93.31 175 VAL A C 1
ATOM 1380 O O . VAL A 1 175 ? 11.937 -11.511 0.495 1.00 93.31 175 VAL A O 1
ATOM 1383 N N . HIS A 1 176 ? 12.086 -12.243 2.608 1.00 93.88 176 HIS A N 1
ATOM 1384 C CA . HIS A 1 176 ? 13.508 -11.935 2.788 1.00 93.88 176 HIS A CA 1
ATOM 1385 C C . HIS A 1 176 ? 14.391 -12.711 1.813 1.00 93.88 176 HIS A C 1
ATOM 1387 O O . HIS A 1 176 ? 15.344 -12.148 1.288 1.00 93.88 176 HIS A O 1
ATOM 1393 N N . GLU A 1 177 ? 14.072 -13.979 1.563 1.00 92.50 177 GLU A N 1
ATOM 1394 C CA . GLU A 1 177 ? 14.780 -14.802 0.580 1.00 92.50 177 GLU A CA 1
ATOM 1395 C C . GLU A 1 177 ? 14.490 -14.329 -0.849 1.00 92.50 177 GLU A C 1
ATOM 1397 O O . GLU A 1 177 ? 15.412 -14.159 -1.645 1.00 92.50 177 GLU A O 1
ATOM 1402 N N . ALA A 1 178 ? 13.222 -14.037 -1.148 1.00 92.00 178 ALA A N 1
ATOM 1403 C CA . ALA A 1 178 ? 12.781 -13.571 -2.458 1.00 92.00 178 ALA A CA 1
ATOM 1404 C C . ALA A 1 178 ? 13.416 -12.234 -2.870 1.00 92.00 178 ALA A C 1
ATOM 1406 O O . ALA A 1 178 ? 13.712 -12.039 -4.042 1.00 92.00 178 ALA A O 1
ATOM 1407 N N . VAL A 1 179 ? 13.655 -11.305 -1.936 1.00 93.25 179 VAL A N 1
ATOM 1408 C CA . VAL A 1 179 ? 14.232 -9.997 -2.296 1.00 93.25 179 VAL A CA 1
ATOM 1409 C C . VAL A 1 179 ? 15.714 -10.064 -2.662 1.00 93.25 179 VAL A C 1
ATOM 1411 O O . VAL A 1 179 ? 16.201 -9.148 -3.317 1.00 93.25 179 VAL A O 1
ATOM 1414 N N . VAL A 1 180 ? 16.440 -11.125 -2.283 1.00 92.19 180 VAL A N 1
ATOM 1415 C CA . VAL A 1 180 ? 17.889 -11.238 -2.544 1.00 92.19 180 VAL A CA 1
ATOM 1416 C C . VAL A 1 180 ? 18.191 -11.229 -4.044 1.00 92.19 180 VAL A C 1
ATOM 1418 O O . VAL A 1 180 ? 19.195 -10.649 -4.456 1.00 92.19 180 VAL A O 1
ATOM 1421 N N . SER A 1 181 ? 17.312 -11.824 -4.859 1.00 90.38 181 SER A N 1
ATOM 1422 C CA . SER A 1 181 ? 17.438 -11.881 -6.323 1.00 90.38 181 SER A CA 1
ATOM 1423 C C . SER A 1 181 ? 17.286 -10.510 -6.994 1.00 90.38 181 SER A C 1
ATOM 1425 O O . SER A 1 181 ? 17.741 -10.328 -8.121 1.00 90.38 181 SER A O 1
ATOM 1427 N N . LEU A 1 182 ? 16.665 -9.541 -6.311 1.00 89.06 182 LEU A N 1
ATOM 1428 C CA . LEU A 1 182 ? 16.276 -8.258 -6.897 1.00 89.06 182 LEU A CA 1
ATOM 1429 C C . LEU A 1 182 ? 17.455 -7.307 -7.083 1.00 89.06 182 LEU A C 1
ATOM 1431 O O . LEU A 1 182 ? 17.394 -6.387 -7.902 1.00 89.06 182 LEU A O 1
ATOM 1435 N N . HIS A 1 183 ? 18.518 -7.476 -6.297 1.00 89.88 183 HIS A N 1
ATOM 1436 C CA . HIS A 1 183 ? 19.691 -6.608 -6.317 1.00 89.88 183 HIS A CA 1
ATOM 1437 C C . HIS A 1 183 ? 20.977 -7.423 -6.448 1.00 89.88 183 HIS A C 1
ATOM 1439 O O . HIS A 1 183 ? 21.059 -8.590 -6.071 1.00 89.88 183 HIS A O 1
ATOM 1445 N N . VAL A 1 184 ? 22.016 -6.784 -6.985 1.00 92.56 184 VAL A N 1
ATOM 1446 C CA . VAL A 1 184 ? 23.345 -7.393 -7.094 1.00 92.56 184 VAL A CA 1
ATOM 1447 C C . VAL A 1 184 ? 23.938 -7.659 -5.710 1.00 92.56 184 VAL A C 1
ATOM 1449 O O . VAL A 1 184 ? 23.750 -6.860 -4.795 1.00 92.56 184 VAL A O 1
ATOM 1452 N N . ALA A 1 185 ? 24.726 -8.732 -5.581 1.00 90.81 185 ALA A N 1
ATOM 1453 C CA . ALA A 1 185 ? 25.294 -9.186 -4.305 1.00 90.81 185 ALA A CA 1
ATOM 1454 C C . ALA A 1 185 ? 25.980 -8.074 -3.491 1.00 90.81 185 ALA A C 1
ATOM 1456 O O . ALA A 1 185 ? 25.806 -8.011 -2.283 1.00 90.81 185 ALA A O 1
ATOM 1457 N N . LYS A 1 186 ? 26.669 -7.146 -4.168 1.00 94.75 186 LYS A N 1
ATOM 1458 C CA . LYS A 1 186 ? 27.358 -6.015 -3.534 1.00 94.75 186 LYS A CA 1
ATOM 1459 C C . LYS A 1 186 ? 26.434 -5.110 -2.708 1.00 94.75 186 LYS A C 1
ATOM 1461 O O . LYS A 1 186 ? 26.876 -4.534 -1.728 1.00 94.75 186 LYS A O 1
ATOM 1466 N N . VAL A 1 187 ? 25.161 -4.971 -3.088 1.00 93.50 187 VAL A N 1
ATOM 1467 C CA . VAL A 1 187 ? 24.196 -4.172 -2.308 1.00 93.50 187 VAL A CA 1
ATOM 1468 C C . VAL A 1 187 ? 23.951 -4.812 -0.940 1.00 93.50 187 VAL A C 1
ATOM 1470 O O . VAL A 1 187 ? 23.788 -4.107 0.052 1.00 93.50 187 VAL A O 1
ATOM 1473 N N . TRP A 1 188 ? 23.980 -6.144 -0.875 1.00 94.88 188 TRP A N 1
ATOM 1474 C CA . TRP A 1 188 ? 23.746 -6.895 0.356 1.00 94.88 188 TRP A CA 1
ATOM 1475 C C . TRP A 1 188 ? 24.944 -6.902 1.313 1.00 94.88 188 TRP A C 1
ATOM 1477 O O . TRP A 1 188 ? 24.792 -7.300 2.466 1.00 94.88 188 TRP A O 1
ATOM 1487 N N . ASP A 1 189 ? 26.107 -6.419 0.866 1.00 94.06 189 ASP A N 1
ATOM 1488 C CA . ASP A 1 189 ? 27.248 -6.152 1.746 1.00 94.06 189 ASP A CA 1
ATOM 1489 C C . ASP A 1 189 ? 27.004 -4.897 2.612 1.00 94.06 189 ASP A C 1
ATOM 1491 O O . ASP A 1 189 ? 27.505 -4.814 3.734 1.00 94.06 189 ASP A O 1
ATOM 1495 N N . ASP A 1 190 ? 26.207 -3.941 2.112 1.00 94.94 190 ASP A N 1
ATOM 1496 C CA . ASP A 1 190 ? 25.925 -2.660 2.776 1.00 94.94 190 ASP A CA 1
ATOM 1497 C C . ASP A 1 190 ? 24.598 -2.663 3.559 1.00 94.94 190 ASP A C 1
ATOM 1499 O O . ASP A 1 190 ? 24.481 -2.007 4.598 1.00 94.94 190 ASP A O 1
ATOM 1503 N N . ILE A 1 191 ? 23.578 -3.382 3.072 1.00 96.00 191 ILE A N 1
ATOM 1504 C CA . ILE A 1 191 ? 22.256 -3.480 3.712 1.00 96.00 191 ILE A CA 1
ATOM 1505 C C . ILE A 1 191 ? 21.800 -4.931 3.842 1.00 96.00 191 ILE A C 1
ATOM 1507 O O . ILE A 1 191 ? 22.063 -5.760 2.979 1.00 96.00 191 ILE A O 1
ATOM 1511 N N . SER A 1 192 ? 21.045 -5.249 4.894 1.00 94.94 192 SER A N 1
ATOM 1512 C CA . SER A 1 192 ? 20.483 -6.593 5.040 1.00 94.94 192 SER A CA 1
ATOM 1513 C C . SER A 1 192 ? 19.179 -6.758 4.235 1.00 94.94 192 SER A C 1
ATOM 1515 O O . SER A 1 192 ? 18.345 -5.843 4.221 1.00 94.94 192 SER A O 1
ATOM 1517 N N . PRO A 1 193 ? 18.938 -7.929 3.611 1.00 93.88 193 PRO A N 1
ATOM 1518 C CA . PRO A 1 193 ? 17.663 -8.241 2.954 1.00 93.88 193 PRO A CA 1
ATOM 1519 C C . PRO A 1 193 ? 16.457 -8.101 3.890 1.00 93.88 193 PRO A C 1
ATOM 1521 O O . PRO A 1 193 ? 15.391 -7.638 3.484 1.00 93.88 193 PRO A O 1
ATOM 1524 N N . GLN A 1 194 ? 16.640 -8.442 5.170 1.00 93.88 194 GLN A N 1
ATOM 1525 C CA . GLN A 1 194 ? 15.618 -8.298 6.204 1.00 93.88 194 GLN A CA 1
ATOM 1526 C C . GLN A 1 194 ? 15.247 -6.831 6.420 1.00 93.88 194 GLN A C 1
ATOM 1528 O O . GLN A 1 194 ? 14.063 -6.497 6.467 1.00 93.88 194 GLN A O 1
ATOM 1533 N N . PHE A 1 195 ? 16.241 -5.942 6.528 1.00 94.06 195 PHE A N 1
ATOM 1534 C CA . PHE A 1 195 ? 15.991 -4.510 6.664 1.00 94.06 195 PHE A CA 1
ATOM 1535 C C . PHE A 1 195 ? 15.269 -3.958 5.434 1.00 94.06 195 PHE A C 1
ATOM 1537 O O . PHE A 1 195 ? 14.271 -3.259 5.587 1.00 94.06 195 PHE A O 1
ATOM 1544 N N . TYR A 1 196 ? 15.722 -4.320 4.230 1.00 94.75 196 TYR A N 1
ATOM 1545 C CA . TYR A 1 196 ? 15.110 -3.879 2.978 1.00 94.75 196 TYR A CA 1
ATOM 1546 C C . TYR A 1 196 ? 13.630 -4.274 2.887 1.00 94.75 196 TYR A C 1
ATOM 1548 O O . TYR A 1 196 ? 12.764 -3.419 2.699 1.00 94.75 196 TYR A O 1
ATOM 1556 N N . ALA A 1 197 ? 13.325 -5.560 3.066 1.00 94.19 197 ALA A N 1
ATOM 1557 C CA . ALA A 1 197 ? 11.957 -6.056 2.992 1.00 94.19 197 ALA A CA 1
ATOM 1558 C C . ALA A 1 197 ? 11.074 -5.465 4.098 1.00 94.19 197 ALA A C 1
ATOM 1560 O O . ALA A 1 197 ? 9.939 -5.078 3.829 1.00 94.19 197 ALA A O 1
ATOM 1561 N N . THR A 1 198 ? 11.605 -5.338 5.320 1.00 92.81 198 THR A N 1
ATOM 1562 C CA . THR A 1 198 ? 10.889 -4.696 6.429 1.00 92.81 198 THR A CA 1
ATOM 1563 C C . THR A 1 198 ? 10.554 -3.253 6.067 1.00 92.81 198 THR A C 1
ATOM 1565 O O . THR A 1 198 ? 9.382 -2.890 6.080 1.00 92.81 198 THR A O 1
ATOM 1568 N N . PHE A 1 199 ? 11.542 -2.460 5.646 1.00 93.44 199 PHE A N 1
ATOM 1569 C CA . PHE A 1 199 ? 11.360 -1.061 5.259 1.00 93.44 199 PHE A CA 1
ATOM 1570 C C . PHE A 1 199 ? 10.259 -0.890 4.208 1.00 93.44 199 PHE A C 1
ATOM 1572 O O . PHE A 1 199 ? 9.352 -0.079 4.386 1.00 93.44 199 PHE A O 1
ATOM 1579 N N . TRP A 1 200 ? 10.291 -1.688 3.139 1.00 93.69 200 TRP A N 1
ATOM 1580 C CA . TRP A 1 200 ? 9.295 -1.579 2.077 1.00 93.69 200 TRP A CA 1
ATOM 1581 C C . TRP A 1 200 ? 7.929 -2.168 2.442 1.00 93.69 200 TRP A C 1
ATOM 1583 O O . TRP A 1 200 ? 6.920 -1.729 1.890 1.00 93.69 200 TRP A O 1
ATOM 1593 N N . SER A 1 201 ? 7.852 -3.117 3.375 1.00 92.50 201 SER A N 1
ATOM 1594 C CA . SER A 1 201 ? 6.583 -3.710 3.825 1.00 92.50 201 SER A CA 1
ATOM 1595 C C . SER A 1 201 ? 5.814 -2.853 4.836 1.00 92.50 201 SER A C 1
ATOM 1597 O O . SER A 1 201 ? 4.601 -3.008 4.950 1.00 92.50 201 SER A O 1
ATOM 1599 N N . LEU A 1 202 ? 6.487 -1.939 5.537 1.00 91.88 202 LEU A N 1
ATOM 1600 C CA . LEU A 1 202 ? 5.851 -1.070 6.524 1.00 91.88 202 LEU A CA 1
ATOM 1601 C C . LEU A 1 202 ? 5.170 0.140 5.875 1.00 91.88 202 LEU A C 1
ATOM 1603 O O . LEU A 1 202 ? 5.522 0.600 4.784 1.00 91.88 202 LEU A O 1
ATOM 1607 N N . THR A 1 203 ? 4.188 0.676 6.589 1.00 88.56 203 THR A N 1
ATOM 1608 C CA . THR A 1 203 ? 3.531 1.952 6.307 1.00 88.56 203 THR A CA 1
ATOM 1609 C C . THR A 1 203 ? 3.811 2.954 7.428 1.00 88.56 203 THR A C 1
ATOM 1611 O O . THR A 1 203 ? 4.279 2.590 8.505 1.00 88.56 203 THR A O 1
ATOM 1614 N N . MET A 1 204 ? 3.506 4.237 7.206 1.00 87.81 204 MET A N 1
ATOM 1615 C CA . MET A 1 204 ? 3.732 5.283 8.217 1.00 87.81 204 MET A CA 1
ATOM 1616 C C . MET A 1 204 ? 3.040 4.988 9.555 1.00 87.81 204 MET A C 1
ATOM 1618 O O . MET A 1 204 ? 3.617 5.255 10.607 1.00 87.81 204 MET A O 1
ATOM 1622 N N . TYR A 1 205 ? 1.845 4.394 9.514 1.00 87.38 205 TYR A N 1
ATOM 1623 C CA . TYR A 1 205 ? 1.076 4.057 10.714 1.00 87.38 205 TYR A CA 1
ATOM 1624 C C . TYR A 1 205 ? 1.755 2.988 11.580 1.00 87.38 205 TYR A C 1
ATOM 1626 O O . TYR A 1 205 ? 1.592 2.981 12.798 1.00 87.38 205 TYR A O 1
ATOM 1634 N N . ASP A 1 206 ? 2.547 2.108 10.962 1.00 87.50 206 ASP A N 1
ATOM 1635 C CA . ASP A 1 206 ? 3.281 1.057 11.671 1.00 87.50 206 ASP A CA 1
ATOM 1636 C C . ASP A 1 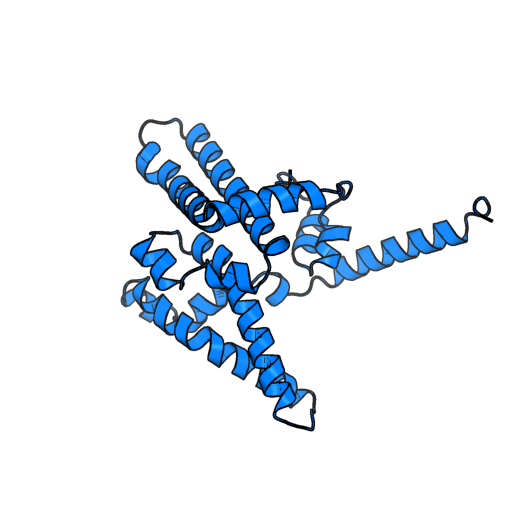206 ? 4.508 1.612 12.413 1.00 87.50 206 ASP A C 1
ATOM 1638 O O . ASP A 1 206 ? 5.002 0.994 13.355 1.00 87.50 206 ASP A O 1
ATOM 1642 N N . LEU A 1 207 ? 5.006 2.776 11.984 1.00 88.25 207 LEU A N 1
ATOM 1643 C CA . LEU A 1 207 ? 6.207 3.413 12.526 1.00 88.25 207 LEU A CA 1
ATOM 1644 C C . LEU A 1 207 ? 5.888 4.410 13.640 1.00 88.25 207 LEU A C 1
ATOM 1646 O O . LEU A 1 207 ? 6.626 4.494 14.623 1.00 88.25 207 LEU A O 1
ATOM 1650 N N . ALA A 1 208 ? 4.814 5.185 13.485 1.00 88.75 208 ALA A N 1
ATOM 1651 C CA . ALA A 1 208 ? 4.425 6.204 14.447 1.00 88.75 208 ALA A CA 1
ATOM 1652 C C . ALA A 1 208 ? 2.907 6.393 14.476 1.00 88.75 208 ALA A C 1
ATOM 1654 O O . ALA A 1 208 ? 2.257 6.544 13.445 1.00 88.75 208 ALA A O 1
ATOM 1655 N N . VAL A 1 209 ? 2.349 6.453 15.686 1.00 89.94 209 VAL A N 1
ATOM 1656 C CA . VAL A 1 209 ? 0.935 6.773 15.892 1.00 89.94 209 VAL A CA 1
ATOM 1657 C C . VAL A 1 209 ? 0.788 8.295 16.033 1.00 89.94 209 VAL A C 1
ATOM 1659 O O . VAL A 1 209 ? 1.381 8.868 16.952 1.00 89.94 209 VAL A O 1
ATOM 1662 N N . PRO A 1 210 ? -0.007 8.974 15.181 1.00 92.19 210 PRO A N 1
ATOM 1663 C CA . PRO A 1 210 ? -0.189 10.427 15.236 1.00 92.19 210 PRO A CA 1
ATOM 1664 C C . PRO A 1 210 ? -1.139 10.833 16.377 1.00 92.19 210 PRO A C 1
ATOM 1666 O O . PRO A 1 210 ? -2.291 11.210 16.160 1.00 92.19 210 PRO A O 1
ATOM 1669 N N . HIS A 1 211 ? -0.669 10.721 17.623 1.00 92.56 211 HIS A N 1
ATOM 1670 C CA . HIS A 1 211 ? -1.468 10.966 18.831 1.00 92.56 211 HIS A CA 1
ATOM 1671 C C . HIS A 1 211 ? -2.144 12.342 18.845 1.00 92.56 211 HIS A C 1
ATOM 1673 O O . HIS A 1 211 ? -3.331 12.444 19.146 1.00 92.56 211 HIS A O 1
ATOM 1679 N N . THR A 1 212 ? -1.414 13.387 18.461 1.00 92.44 212 THR A N 1
ATOM 1680 C CA . THR A 1 212 ? -1.913 14.768 18.408 1.00 92.44 212 THR A CA 1
ATOM 1681 C C . THR A 1 212 ? -3.090 14.921 17.446 1.00 92.44 212 THR A C 1
ATOM 1683 O O . THR A 1 212 ? -4.070 15.592 17.766 1.00 92.44 212 THR A O 1
ATOM 1686 N N . SER A 1 213 ? -3.037 14.261 16.289 1.00 92.19 213 SER A N 1
ATOM 1687 C CA . SER A 1 213 ? -4.114 14.279 15.298 1.00 92.19 213 SER A CA 1
ATOM 1688 C C . SER A 1 213 ? -5.350 13.524 15.791 1.00 92.19 213 SER A C 1
ATOM 1690 O O . SER A 1 213 ? -6.466 14.009 15.614 1.00 92.19 213 SER A O 1
ATOM 1692 N N . TYR A 1 214 ? -5.170 12.386 16.475 1.00 93.50 214 TYR A N 1
ATOM 1693 C CA . TYR A 1 214 ? -6.278 11.683 17.133 1.00 93.50 214 TYR A CA 1
ATOM 1694 C C . TYR A 1 214 ? -6.955 12.552 18.196 1.00 93.50 214 TYR A C 1
ATOM 1696 O O . TYR A 1 214 ? -8.180 12.640 18.230 1.00 93.50 214 TYR A O 1
ATOM 1704 N N . GLU A 1 215 ? -6.179 13.213 19.056 1.00 94.56 215 GLU A N 1
ATOM 1705 C CA . GLU A 1 215 ? -6.720 14.096 20.093 1.00 94.56 215 GLU A CA 1
ATOM 1706 C C . GLU A 1 215 ? -7.484 15.284 19.501 1.00 94.56 215 GLU A C 1
ATOM 1708 O O . GLU A 1 215 ? -8.580 15.603 19.973 1.00 94.56 215 GLU A O 1
ATOM 1713 N N . ARG A 1 216 ? -6.941 15.909 18.446 1.00 92.06 216 ARG A N 1
ATOM 1714 C CA . ARG A 1 216 ? -7.590 17.003 17.709 1.00 92.06 216 ARG A CA 1
ATOM 1715 C C . ARG A 1 216 ? -8.980 16.581 17.229 1.00 92.06 216 ARG A C 1
ATOM 1717 O O . ARG A 1 216 ? -9.963 17.262 17.532 1.00 92.06 216 ARG A O 1
ATOM 1724 N N . GLU A 1 217 ? -9.074 15.424 16.581 1.00 90.75 217 GLU A N 1
ATOM 1725 C CA . GLU A 1 217 ? -10.324 14.978 15.963 1.00 90.75 217 GLU A CA 1
ATOM 1726 C C . GLU A 1 217 ? -11.336 14.426 16.966 1.00 90.75 217 GLU A C 1
ATOM 1728 O O . GLU A 1 217 ? -12.532 14.704 16.864 1.00 90.75 217 GLU A O 1
ATOM 1733 N N . VAL A 1 218 ? -10.869 13.786 18.039 1.00 93.56 218 VAL A N 1
ATOM 1734 C CA . VAL A 1 218 ? -1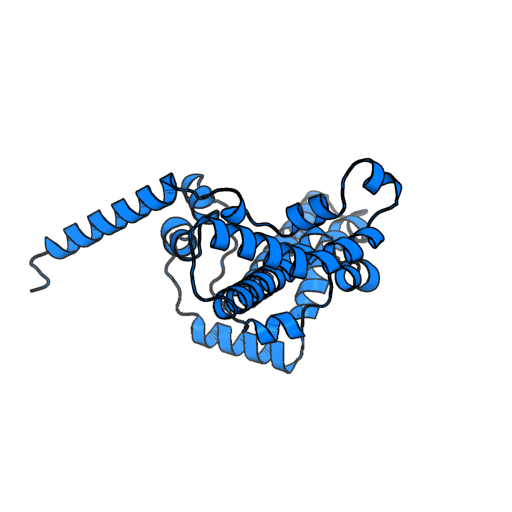1.721 13.436 19.184 1.00 93.56 218 VAL A CA 1
ATOM 1735 C C . VAL A 1 218 ? -12.317 14.687 19.835 1.00 93.56 218 VAL A C 1
ATOM 1737 O O . VAL A 1 218 ? -13.498 14.696 20.186 1.00 93.56 218 VAL A O 1
ATOM 1740 N N . ASN A 1 219 ? -11.535 15.755 20.009 1.00 94.25 219 ASN A N 1
ATOM 1741 C CA . ASN A 1 219 ? -12.034 16.999 20.596 1.00 94.25 219 ASN A CA 1
ATOM 1742 C C . ASN A 1 219 ? -13.045 17.698 19.682 1.00 94.25 219 ASN A C 1
ATOM 1744 O O . ASN A 1 219 ? -14.079 18.157 20.169 1.00 94.25 219 ASN A O 1
ATOM 1748 N N . LYS A 1 220 ? -12.800 17.721 18.368 1.00 90.88 220 LYS A N 1
ATOM 1749 C CA . LYS A 1 220 ? -13.748 18.244 17.375 1.00 90.88 220 LYS A CA 1
ATOM 1750 C C . LYS A 1 220 ? -15.090 17.505 17.430 1.00 90.88 220 LYS A C 1
ATOM 1752 O O . LYS A 1 220 ? -16.130 18.156 17.519 1.00 90.88 220 LYS A O 1
ATOM 1757 N N . LEU A 1 221 ? -15.072 16.170 17.480 1.00 89.69 221 LEU A N 1
ATOM 1758 C CA . LEU A 1 221 ? -16.286 15.355 17.620 1.00 89.69 221 LEU A CA 1
ATOM 1759 C C . LEU A 1 221 ? -17.019 15.628 18.942 1.00 89.69 221 LEU A C 1
ATOM 1761 O O . LEU A 1 221 ? -18.234 15.803 18.941 1.00 89.69 221 LEU A O 1
ATOM 1765 N N . LYS A 1 222 ? -16.304 15.752 20.069 1.00 94.00 222 LYS A N 1
ATOM 1766 C CA . LYS A 1 222 ? -16.916 16.111 21.366 1.00 94.00 222 LYS A CA 1
ATOM 1767 C C . LYS A 1 222 ? -17.621 17.469 21.329 1.00 94.00 222 LYS A C 1
ATOM 1769 O O . LYS A 1 222 ? -18.698 17.610 21.901 1.00 94.00 222 LYS A O 1
ATOM 1774 N N . VAL A 1 223 ? -17.024 18.464 20.668 1.00 93.81 223 VAL A N 1
ATOM 1775 C CA . VAL A 1 223 ? -17.637 19.791 20.499 1.00 93.81 223 VAL A CA 1
ATOM 1776 C C . VAL A 1 223 ? -18.904 19.699 19.647 1.00 93.81 223 VAL A C 1
ATOM 1778 O O . VAL A 1 223 ? -19.914 20.295 20.012 1.00 93.81 223 VAL A O 1
ATOM 1781 N N . GLN A 1 224 ? -18.886 18.919 18.562 1.00 89.19 224 GLN A N 1
ATOM 1782 C CA . GLN A 1 224 ? -20.068 18.694 17.722 1.00 89.19 224 GLN A CA 1
ATOM 1783 C C . GLN A 1 224 ? -21.195 17.975 18.475 1.00 89.19 224 GLN A C 1
ATOM 1785 O O . GLN A 1 224 ? -22.344 18.391 18.375 1.00 89.19 224 GLN A O 1
ATOM 1790 N N . MET A 1 225 ? -20.873 16.945 19.266 1.00 90.50 225 MET A N 1
ATOM 1791 C CA . MET A 1 225 ? -21.851 16.247 20.111 1.00 90.50 225 MET A CA 1
ATOM 1792 C C . MET A 1 225 ? -22.513 17.204 21.102 1.00 90.50 225 MET A C 1
ATOM 1794 O O . MET A 1 225 ? -23.735 17.244 21.193 1.00 90.50 225 MET A O 1
ATOM 1798 N N . LYS A 1 226 ? -21.716 18.038 21.780 1.00 92.56 226 LYS A N 1
ATOM 1799 C CA . LYS A 1 226 ? -22.246 19.035 22.713 1.00 92.56 226 LYS A CA 1
ATOM 1800 C C . LYS A 1 226 ? -23.154 20.055 22.016 1.00 92.56 226 LYS A C 1
ATOM 1802 O O . LYS A 1 226 ? -24.206 20.387 22.541 1.00 92.56 226 LYS A O 1
ATOM 1807 N N . ALA A 1 227 ? -22.770 20.527 20.829 1.00 91.00 227 ALA A N 1
ATOM 1808 C CA . ALA A 1 227 ? -23.589 21.461 20.059 1.00 91.00 227 ALA A CA 1
ATOM 1809 C C . ALA A 1 227 ? -24.937 20.855 19.628 1.00 91.00 227 ALA A C 1
ATOM 1811 O O . ALA A 1 227 ? -25.919 21.583 19.537 1.00 91.00 227 ALA A O 1
ATOM 1812 N N . ILE A 1 228 ? -24.985 19.544 19.368 1.00 89.56 228 ILE A N 1
ATOM 1813 C CA . ILE A 1 228 ? -26.226 18.813 19.075 1.00 89.56 228 ILE A CA 1
ATOM 1814 C C . ILE A 1 228 ? -27.113 18.721 20.322 1.00 89.56 228 ILE A C 1
ATOM 1816 O O . ILE A 1 228 ? -28.300 19.020 20.223 1.00 89.56 228 ILE A O 1
ATOM 1820 N N . ASP A 1 229 ? -26.545 18.355 21.474 1.00 88.38 229 ASP A N 1
ATOM 1821 C CA . ASP A 1 229 ? -27.285 18.249 22.742 1.00 88.38 229 ASP A CA 1
ATOM 1822 C C . ASP A 1 229 ? -27.859 19.603 23.198 1.00 88.38 229 ASP A C 1
ATOM 1824 O O . ASP A 1 229 ? -28.966 19.669 23.732 1.00 88.38 229 ASP A O 1
ATOM 1828 N N . ASP A 1 230 ? -27.124 20.693 22.957 1.00 86.88 230 ASP A N 1
ATOM 1829 C CA . ASP A 1 230 ? -27.543 22.056 23.300 1.00 86.88 230 ASP A CA 1
ATOM 1830 C C . ASP A 1 230 ? -28.627 22.604 22.337 1.00 86.88 230 ASP A C 1
ATOM 1832 O O . ASP A 1 230 ? -29.258 23.626 22.627 1.00 86.88 230 ASP A O 1
ATOM 1836 N N . ASN A 1 231 ? -28.879 21.945 21.197 1.00 82.69 231 ASN A N 1
ATOM 1837 C CA . ASN A 1 231 ? -29.812 22.421 20.176 1.00 82.69 231 ASN A CA 1
ATOM 1838 C C . ASN A 1 231 ? -31.258 21.967 20.462 1.00 82.69 231 ASN A C 1
ATOM 1840 O O . ASN A 1 231 ? -31.709 20.909 20.022 1.00 82.69 231 ASN A O 1
ATOM 1844 N N . GLN A 1 232 ? -32.006 22.802 21.189 1.00 64.44 232 GLN A N 1
ATOM 1845 C CA . GLN A 1 232 ? -33.380 22.531 21.651 1.00 64.44 232 GLN A CA 1
ATOM 1846 C C . GLN A 1 232 ? -34.452 22.454 20.543 1.00 64.44 232 GLN A C 1
ATOM 1848 O O . GLN A 1 232 ? -35.592 22.116 20.841 1.00 64.44 232 GLN A O 1
ATOM 1853 N N . GLU A 1 233 ? -34.126 22.737 19.277 1.00 63.16 233 GLU A N 1
ATOM 1854 C CA . GLU A 1 233 ? -35.072 22.638 18.147 1.00 63.16 233 GLU A CA 1
ATOM 1855 C C . GLU A 1 233 ? -35.275 21.200 17.619 1.00 63.16 233 GLU A C 1
ATOM 1857 O O . GLU A 1 233 ? -36.084 20.988 16.717 1.00 63.16 233 GLU A O 1
ATOM 1862 N N . MET A 1 234 ? -34.556 20.205 18.157 1.00 56.44 234 MET A N 1
ATOM 1863 C CA . MET A 1 234 ? -34.682 18.788 17.767 1.00 56.44 234 MET A CA 1
ATOM 1864 C C . MET A 1 234 ? -35.478 17.910 18.757 1.00 56.44 234 MET A C 1
ATOM 1866 O O . MET A 1 234 ? -35.456 16.685 18.615 1.00 56.44 234 MET A O 1
ATOM 1870 N N . VAL A 1 235 ? -36.181 18.506 19.732 1.00 45.66 235 VAL A N 1
ATOM 1871 C CA . VAL A 1 235 ? -37.102 17.808 20.660 1.00 45.66 235 VAL A CA 1
ATOM 1872 C C . VAL A 1 235 ? -38.550 18.184 20.379 1.00 45.66 235 VAL A C 1
ATOM 1874 O O . VAL A 1 235 ? -38.832 19.396 20.267 1.00 45.66 235 VAL A O 1
#

Organism: Rattus norvegicus (NCBI:txid10116)

Sequence (235 aa):
MAGIEITEEMTMEQLEAMTGGEQLKAEGGYFGQIRNTKKSSQRLKDALLDHDLALPLCLLMAQQRNGVIFQEGGEKHLKLVGKLYDQCHDTLVQFGGFLASNLSTEDYIKRVPSIDVLCNEFHTPHDAAFFLSRPMYAHHISSKYDELKKSEKGSKQQHKVHKYITSCEMVMAPVHEAVVSLHVAKVWDDISPQFYATFWSLTMYDLAVPHTSYEREVNKLKVQMKAIDDNQEMV

Secondary structure (DSSP, 8-state):
---PPP-SS--HHHHHHHTS-HHHIIIII--S-----HHHHHHHHHHHHHTT-HHHHHHHHHHHHHHHHHTS-SSS-HHHHHHHHHHHHHHHHHHHHHHHHHS-HHHHHTTS--HHIIIIIS---HHHHHHHHHHHHHHHHHHHHHHHHHS-S---HHHHHHHHHHHHHHHHHHHHHHHGGGS-TTHHHHS-HHHHHHHHH--HHHH---HHHHHHHHHHHHHHHHHHHT-GGG-

InterPro domains:
  IPR021418 THO complex, subunitTHOC2, C-terminal [PF11262] (188-232)
  IPR040007 THO complex subunit 2 [PTHR21597] (1-232)

Foldseek 3Di:
DQPQDQDPDDDPLLVLLCLADPVSCVQRNDPDPPDPCLVVLVVVVVVCVVVVNLVVVLLCLQVVLVCLVPPVVPPDDPVVSVVSNVVSVSVSLSSLVSCLVNPDLVSLLVNQDALLCSCPVSVGPSLSNLSSCQSNLVVQLVVQLVVVVVVDDDDDPVVSVVSSVVSNCVSCVVVLVSCCVNDDPVVCVVPHSSVVSVVSNDGSNVVDHSVVSVVVSVVVVVVVVVVVVPPPVVD